Protein 4DWO (pdb70)

B-factor: mean 23.62, std 8.62, range [9.71, 58.96]

Organism: Bacteroides thetaiotaomicron (strain ATCC 29148 / DSM 2079 / JCM 5827 / CCUG 10774 / NCTC 10582 / VPI-5482 / E50) (NCBI:txid226186)

CATH classification: 3.40.50.1000 (+1 more: 3.30.1240.10)

Nearest PDB structures (foldseek):
  3niw-assembly1_A  TM=9.784E-01  e=1.174E-55  Bacteroides thetaiotaomicron
  3mpo-assembly2_B  TM=8.842E-01  e=1.705E-28  Levilactobacillus brevis ATCC 367
  1nf2-assembly1_A  TM=8.866E-01  e=3.198E-25  Thermotoga maritima
  3mpo-assembly3_C  TM=8.680E-01  e=1.294E-24  Levilactobacillus brevis ATCC 367
  3dao-assembly1_A  TM=8.289E-01  e=4.224E-20  unclassified

Radius of gyration: 18.13 Å; Cα contacts (8 Å, |Δi|>4): 607; chains: 1; bounding box: 42×34×53 Å

InterPro domains:
  IPR000150 Cof family [TIGR00099] (5-263)
  IPR006379 HAD-superfamily hydrolase, subfamily IIB [TIGR01484] (5-236)
  IPR023214 HAD superfamily [G3DSA:3.40.50.1000] (4-264)
  IPR036412 HAD-like superfamily [SSF56784] (1-267)

Structure (mmCIF, N/CA/C/O backbone):
data_4DWO
#
_entry.id   4DWO
#
_cell.length_a   35.696
_cell.length_b   68.178
_cell.length_c   96.645
_cell.angle_alpha   90.000
_cell.angle_beta   90.000
_cell.angle_gamma   90.000
#
_symmetry.space_group_name_H-M   'P 21 21 21'
#
loop_
_entity.id
_entity.type
_entity.pdbx_description
1 polymer 'Haloacid dehalogenase-like hydrolase'
2 non-polymer 'MAGNESIUM ION'
3 non-polymer GLYCEROL
4 water water
#
loop_
_atom_site.group_PDB
_atom_site.id
_atom_site.type_symbol
_atom_site.label_atom_id
_atom_site.label_alt_id
_atom_site.label_comp_id
_atom_site.label_asym_id
_atom_site.label_entity_id
_atom_site.label_seq_id
_atom_site.pdbx_PDB_ins_code
_atom_site.Cartn_x
_atom_site.Cartn_y
_atom_site.Cartn_z
_atom_site.occupancy
_atom_site.B_iso_or_equiv
_atom_site.auth_seq_id
_atom_site.auth_comp_id
_atom_site.auth_asym_id
_atom_site.auth_atom_id
_atom_site.pdbx_PDB_model_num
ATOM 1 N N . LYS A 1 4 ? 17.954 12.325 -5.548 1.00 36.07 2 LYS A N 1
ATOM 2 C CA . LYS A 1 4 ? 16.520 12.327 -5.288 1.00 35.22 2 LYS A CA 1
ATOM 3 C C . LYS A 1 4 ? 16.322 12.434 -3.774 1.00 29.29 2 LYS A C 1
ATOM 4 O O . LYS A 1 4 ? 16.248 13.541 -3.225 1.00 29.93 2 LYS A O 1
ATOM 10 N N . TYR A 1 5 ? 16.273 11.295 -3.088 1.00 24.14 3 TYR A N 1
ATOM 11 C CA . TYR A 1 5 ? 16.017 11.292 -1.656 1.00 19.47 3 TYR A CA 1
ATOM 12 C C . TYR A 1 5 ? 17.229 11.749 -0.881 1.00 21.84 3 TYR A C 1
ATOM 13 O O . TYR A 1 5 ? 18.361 11.331 -1.173 1.00 25.56 3 TYR A O 1
ATOM 22 N N . LYS A 1 6 ? 17.001 12.553 0.142 1.00 16.88 4 LYS A N 1
ATOM 23 C CA . LYS A 1 6 ? 18.080 13.119 0.934 1.00 19.42 4 LYS A CA 1
ATOM 24 C C . LYS A 1 6 ? 17.940 12.905 2.407 1.00 16.55 4 LYS A C 1
ATOM 25 O O . LYS A 1 6 ? 18.866 13.218 3.183 1.00 17.71 4 LYS A O 1
ATOM 31 N N . LEU A 1 7 ? 16.809 12.364 2.880 1.00 14.53 5 LEU A N 1
ATOM 32 C CA . LEU A 1 7 ? 16.589 12.276 4.313 1.00 14.12 5 LEU A CA 1
ATOM 33 C C . LEU A 1 7 ? 15.780 11.025 4.568 1.00 11.85 5 LEU A C 1
ATOM 34 O O . LEU A 1 7 ? 14.820 10.747 3.792 1.00 13.90 5 LEU A O 1
ATOM 39 N N . ILE A 1 8 ? 16.131 10.287 5.617 1.00 10.81 6 ILE A N 1
ATOM 40 C CA . ILE A 1 8 ? 15.360 9.130 6.055 1.00 10.10 6 ILE A CA 1
ATOM 41 C C . ILE A 1 8 ? 14.896 9.358 7.474 1.00 12.54 6 ILE A C 1
ATOM 42 O O . ILE A 1 8 ? 15.690 9.718 8.345 1.00 12.27 6 ILE A O 1
ATOM 47 N N . VAL A 1 9 ? 13.603 9.194 7.713 1.00 10.79 7 VAL A N 1
ATOM 48 C CA . VAL A 1 9 ? 13.005 9.343 9.053 1.00 9.71 7 VAL A CA 1
ATOM 49 C C . VAL A 1 9 ? 12.550 7.949 9.523 1.00 11.69 7 VAL A C 1
ATOM 50 O O . VAL A 1 9 ? 11.790 7.257 8.778 1.00 11.77 7 VAL A O 1
ATOM 54 N N . LEU A 1 10 ? 12.996 7.533 10.701 1.00 10.70 8 LEU A N 1
ATOM 55 C CA . LEU A 1 10 ? 12.641 6.244 11.243 1.00 10.91 8 LEU A CA 1
ATOM 56 C C . LEU A 1 10 ? 11.913 6.345 12.570 1.00 11.73 8 LEU A C 1
ATOM 57 O O . LEU A 1 10 ? 12.411 6.983 13.486 1.00 12.68 8 LEU A O 1
ATOM 62 N N . ASP A 1 11 ? 10.776 5.648 12.700 1.00 10.39 9 ASP A N 1
ATOM 63 C CA . ASP A 1 11 ? 10.202 5.317 14.013 1.00 12.03 9 ASP A CA 1
ATOM 64 C C . ASP A 1 11 ? 11.207 4.337 14.708 1.00 11.56 9 ASP A C 1
ATOM 65 O O . ASP A 1 11 ? 12.037 3.712 14.038 1.00 12.65 9 ASP A O 1
ATOM 70 N N . LEU A 1 12 ? 11.119 4.260 16.044 1.00 13.45 10 LEU A N 1
ATOM 71 C CA . LEU A 1 12 ? 11.936 3.342 16.839 1.00 13.94 10 LEU A CA 1
ATOM 72 C C . LEU A 1 12 ? 11.253 2.039 17.126 1.00 17.07 10 LEU A C 1
ATOM 73 O O . LEU A 1 12 ? 11.604 1.042 16.512 1.00 17.14 10 LEU A O 1
ATOM 78 N N . ASP A 1 13 ? 10.279 2.024 18.014 1.00 17.18 11 ASP A N 1
ATOM 79 C CA . ASP A 1 13 ? 9.691 0.776 18.500 1.00 17.01 11 ASP A CA 1
ATOM 80 C C . ASP A 1 13 ? 8.867 0.171 17.396 1.00 18.34 11 ASP A C 1
ATOM 81 O O . ASP A 1 13 ? 8.020 0.845 16.800 1.00 21.51 11 ASP A O 1
ATOM 86 N N . GLY A 1 14 ? 9.183 -1.081 17.062 1.00 17.62 12 GLY A N 1
ATOM 87 C CA . GLY A 1 14 ? 8.467 -1.776 16.013 1.00 17.13 12 GLY A CA 1
ATOM 88 C C . GLY A 1 14 ? 9.007 -1.493 14.615 1.00 16.20 12 GLY A C 1
ATOM 89 O O . GLY A 1 14 ? 8.444 -2.014 13.602 1.00 18.56 12 GLY A O 1
ATOM 90 N N . THR A 1 15 ? 9.998 -0.614 14.529 1.00 15.49 13 THR A N 1
ATOM 91 C CA . THR A 1 15 ? 10.534 -0.196 13.221 1.00 14.21 13 THR A CA 1
ATOM 92 C C . THR A 1 15 ? 12.041 -0.361 13.178 1.00 14.17 13 THR A C 1
ATOM 93 O O . THR A 1 15 ? 12.546 -1.387 12.699 1.00 15.03 13 THR A O 1
ATOM 97 N N . LEU A 1 16 ? 12.802 0.588 13.738 1.00 11.31 14 LEU A N 1
ATOM 98 C CA . LEU A 1 16 ? 14.265 0.442 13.764 1.00 14.24 14 LEU A CA 1
ATOM 99 C C . LEU A 1 16 ? 14.706 -0.673 14.728 1.00 16.63 14 LEU A C 1
ATOM 100 O O . LEU A 1 16 ? 15.588 -1.470 14.355 1.00 15.85 14 LEU A O 1
ATOM 105 N N . THR A 1 17 ? 14.107 -0.764 15.909 1.00 16.42 15 THR A N 1
ATOM 106 C CA . THR A 1 17 ? 14.557 -1.764 16.856 1.00 15.54 15 THR A CA 1
ATOM 107 C C . THR A 1 17 ? 13.792 -3.061 16.671 1.00 18.13 15 THR A C 1
ATOM 108 O O . THR A 1 17 ? 12.627 -3.078 16.208 1.00 20.75 15 THR A O 1
ATOM 112 N N . ASN A 1 18 ? 14.470 -4.150 16.991 1.00 17.68 16 ASN A N 1
ATOM 113 C CA . ASN A 1 18 ? 13.873 -5.478 16.939 1.00 18.80 16 ASN A CA 1
ATOM 114 C C . ASN A 1 18 ? 13.055 -5.777 18.214 1.00 22.60 16 ASN A C 1
ATOM 115 O O . ASN A 1 18 ? 12.842 -4.884 19.047 1.00 22.47 16 ASN A O 1
ATOM 120 N N . SER A 1 19 ? 12.612 -7.015 18.364 1.00 24.25 17 SER A N 1
ATOM 121 C CA . SER A 1 19 ? 11.797 -7.415 19.505 1.00 26.62 17 SER A CA 1
ATOM 122 C C . SER A 1 19 ? 12.562 -7.341 20.826 1.00 28.80 17 SER A C 1
ATOM 123 O O . SER A 1 19 ? 11.959 -7.318 21.907 1.00 34.87 17 SER A O 1
ATOM 126 N N . LYS A 1 20 ? 13.884 -7.367 20.745 1.00 24.36 18 LYS A N 1
ATOM 127 C CA . LYS A 1 20 ? 14.724 -7.170 21.924 1.00 29.06 18 LYS A CA 1
ATOM 128 C C . LYS A 1 20 ? 14.960 -5.687 22.223 1.00 27.87 18 LYS A C 1
ATOM 129 O O . LYS A 1 20 ? 15.724 -5.368 23.132 1.00 28.35 18 LYS A O 1
ATOM 135 N N . LYS A 1 21 ? 14.332 -4.794 21.440 1.00 24.43 19 LYS A N 1
ATOM 136 C CA . LYS A 1 21 ? 14.519 -3.332 21.509 1.00 23.56 19 LYS A CA 1
ATOM 137 C C . LYS A 1 21 ? 15.962 -2.910 21.247 1.00 24.79 19 LYS A C 1
ATOM 138 O O . LYS A 1 21 ? 16.405 -1.849 21.693 1.00 26.35 19 LYS A O 1
ATOM 144 N N . GLU A 1 22 ? 16.658 -3.705 20.445 1.00 22.60 20 GLU A N 1
ATOM 145 C CA . GLU A 1 22 ? 18.031 -3.377 20.014 1.00 23.00 20 GLU A CA 1
ATOM 146 C C . GLU A 1 22 ? 18.086 -3.104 18.536 1.00 18.96 20 GLU A C 1
ATOM 147 O O . GLU A 1 22 ? 17.143 -3.405 17.800 1.00 19.18 20 GLU A O 1
ATOM 153 N N . ILE A 1 23 ? 19.179 -2.479 18.103 1.00 18.83 21 ILE A N 1
ATOM 154 C CA . ILE A 1 23 ? 19.421 -2.284 16.681 1.00 15.45 21 ILE A CA 1
ATOM 155 C C . ILE A 1 23 ? 20.329 -3.376 16.181 1.00 16.51 21 ILE A C 1
ATOM 156 O O . ILE A 1 23 ? 21.419 -3.613 16.729 1.00 18.60 21 ILE A O 1
ATOM 161 N N . SER A 1 24 ? 19.893 -4.078 15.145 1.00 15.34 22 SER A N 1
ATOM 162 C CA . SER A 1 24 ? 20.670 -5.173 14.654 1.00 16.50 22 SER A CA 1
ATOM 163 C C . SER A 1 24 ? 21.952 -4.638 14.036 1.00 16.92 22 SER A C 1
ATOM 164 O O . SER A 1 24 ? 22.012 -3.466 13.626 1.00 17.50 22 SER A O 1
ATOM 167 N N A SER A 1 25 ? 22.961 -5.485 13.912 0.43 18.63 23 SER A N 1
ATOM 168 N N B SER A 1 25 ? 22.956 -5.498 13.921 0.57 18.61 23 SER A N 1
ATOM 169 C CA A SER A 1 25 ? 24.197 -5.050 13.272 0.43 19.29 23 SER A CA 1
ATOM 170 C CA B SER A 1 25 ? 24.195 -5.119 13.247 0.57 19.70 23 SER A CA 1
ATOM 171 C C A SER A 1 25 ? 23.962 -4.661 11.810 0.43 18.25 23 SER A C 1
ATOM 172 C C B SER A 1 25 ? 23.934 -4.653 11.832 0.57 18.23 23 SER A C 1
ATOM 173 O O A SER A 1 25 ? 24.566 -3.697 11.299 0.43 18.35 23 SER A O 1
ATOM 174 O O B SER A 1 25 ? 24.497 -3.637 11.374 0.57 18.39 23 SER A O 1
ATOM 179 N N . ARG A 1 26 ? 23.080 -5.376 11.110 1.00 15.06 24 ARG A N 1
ATOM 180 C CA . ARG A 1 26 ? 22.767 -4.996 9.732 1.00 15.79 24 ARG A CA 1
ATOM 181 C C . ARG A 1 26 ? 22.106 -3.632 9.629 1.00 14.70 24 ARG A C 1
ATOM 182 O O . ARG A 1 26 ? 22.519 -2.826 8.789 1.00 15.50 24 ARG A O 1
ATOM 190 N N . ASN A 1 27 ? 21.122 -3.361 10.487 1.00 14.71 25 ASN A N 1
ATOM 191 C CA . ASN A 1 27 ? 20.502 -2.037 10.435 1.00 12.63 25 ASN A CA 1
ATOM 192 C C . ASN A 1 27 ? 21.546 -0.980 10.817 1.00 11.66 25 ASN A C 1
ATOM 193 O O . ASN A 1 27 ? 21.602 0.075 10.142 1.00 13.57 25 ASN A O 1
ATOM 198 N N . ARG A 1 28 ? 22.365 -1.231 11.832 1.00 13.41 26 ARG A N 1
ATOM 199 C CA . ARG A 1 28 ? 23.342 -0.227 12.285 1.00 14.20 26 ARG A CA 1
ATOM 200 C C . ARG A 1 28 ? 24.308 0.086 11.180 1.00 14.98 26 ARG A C 1
ATOM 201 O O . ARG A 1 28 ? 24.577 1.272 10.897 1.00 17.24 26 ARG A O 1
ATOM 209 N N . GLU A 1 29 ? 24.827 -0.947 10.532 1.00 15.04 27 GLU A N 1
ATOM 210 C CA . GLU A 1 29 ? 25.904 -0.748 9.544 1.00 18.06 27 GLU A CA 1
ATOM 211 C C . GLU A 1 29 ? 25.357 -0.136 8.271 1.00 16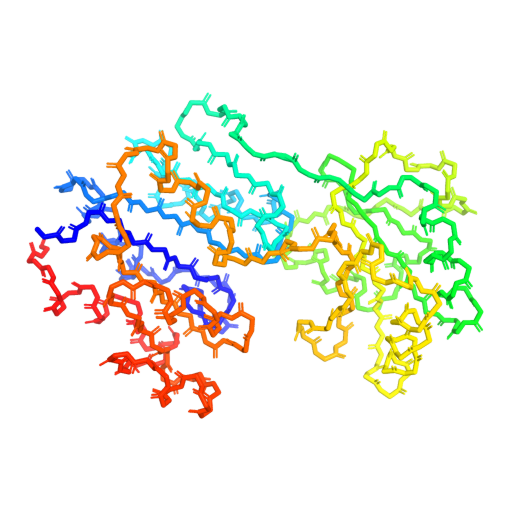.69 27 GLU A C 1
ATOM 212 O O . GLU A 1 29 ? 26.023 0.747 7.682 1.00 17.92 27 GLU A O 1
ATOM 218 N N . THR A 1 30 ? 24.130 -0.505 7.859 1.00 15.10 28 THR A N 1
ATOM 219 C CA . THR A 1 30 ? 23.538 0.102 6.668 1.00 14.27 28 THR A CA 1
ATOM 220 C C . THR A 1 30 ? 23.213 1.581 6.952 1.00 14.97 28 THR A C 1
ATOM 221 O O . THR A 1 30 ? 23.396 2.425 6.064 1.00 15.89 28 THR A O 1
ATOM 225 N N . LEU A 1 31 ? 22.740 1.894 8.146 1.00 15.54 29 LEU A N 1
ATOM 226 C CA . LEU A 1 31 ? 22.445 3.301 8.469 1.00 13.61 29 LEU A CA 1
ATOM 227 C C . LEU A 1 31 ? 23.705 4.150 8.643 1.00 15.09 29 LEU A C 1
ATOM 228 O O . LEU A 1 31 ? 23.673 5.312 8.225 1.00 15.79 29 LEU A O 1
ATOM 233 N N . ILE A 1 32 ? 24.814 3.628 9.170 1.00 14.99 30 ILE A N 1
ATOM 234 C CA . ILE A 1 32 ? 26.038 4.428 9.222 1.00 15.90 30 ILE A CA 1
ATOM 235 C C . ILE A 1 32 ? 26.498 4.657 7.798 1.00 16.47 30 ILE A C 1
ATOM 236 O O . ILE A 1 32 ? 26.909 5.783 7.403 1.00 20.20 30 ILE A O 1
ATOM 241 N N . ARG A 1 33 ? 26.491 3.611 6.981 1.00 16.31 31 ARG A N 1
ATOM 242 C CA . ARG A 1 33 ? 26.885 3.756 5.589 1.00 19.54 31 ARG A CA 1
ATOM 243 C C . ARG A 1 33 ? 26.099 4.794 4.805 1.00 16.74 31 ARG A C 1
ATOM 244 O O . ARG A 1 33 ? 26.738 5.607 4.075 1.00 19.54 31 ARG A O 1
ATOM 252 N N . ILE A 1 34 ? 24.780 4.780 4.934 1.00 16.80 32 ILE A N 1
ATOM 253 C CA . ILE A 1 34 ? 24.013 5.682 4.104 1.00 16.32 32 ILE A CA 1
ATOM 254 C C . ILE A 1 34 ? 24.231 7.127 4.581 1.00 16.16 32 ILE A C 1
ATOM 255 O O . ILE A 1 34 ? 24.220 8.057 3.754 1.00 16.87 32 ILE A O 1
ATOM 260 N N . GLN A 1 35 ? 24.484 7.314 5.8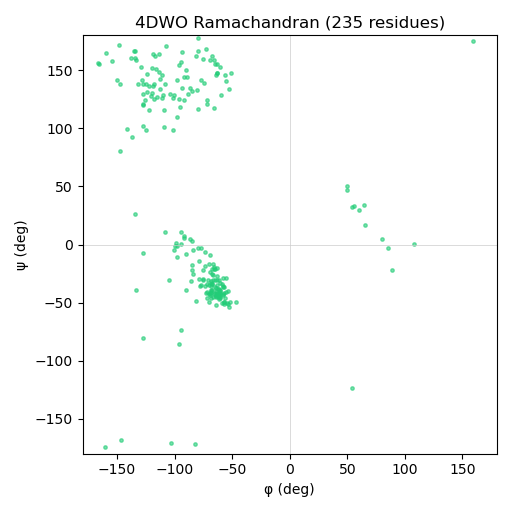83 1.00 15.38 33 GLN A N 1
ATOM 261 C CA . GLN A 1 35 ? 24.855 8.644 6.402 1.00 16.00 33 GLN A CA 1
ATOM 262 C C . GLN A 1 35 ? 26.223 9.071 5.908 1.00 16.80 33 GLN A C 1
ATOM 263 O O . GLN A 1 35 ? 26.450 10.244 5.479 1.00 20.40 33 GLN A O 1
ATOM 269 N N . GLU A 1 36 ? 27.213 8.154 5.878 1.00 16.90 34 GLU A N 1
ATOM 270 C CA . GLU A 1 36 ? 28.549 8.490 5.395 1.00 20.31 34 GLU A CA 1
ATOM 271 C C . GLU A 1 36 ? 28.481 8.890 3.913 1.00 18.91 34 GLU A C 1
ATOM 272 O O . GLU A 1 36 ? 29.205 9.763 3.459 1.00 23.89 34 GLU A O 1
ATOM 278 N N . GLN A 1 37 ? 27.508 8.287 3.217 1.00 19.13 35 GLN A N 1
ATOM 279 C CA . GLN A 1 37 ? 27.230 8.647 1.826 1.00 20.12 35 GLN A CA 1
ATOM 280 C C . GLN A 1 37 ? 26.456 9.945 1.618 1.00 21.40 35 GLN A C 1
ATOM 281 O O . GLN A 1 37 ? 26.249 10.347 0.461 1.00 26.23 35 GLN A O 1
ATOM 287 N N . GLY A 1 38 ? 26.047 10.600 2.685 1.00 19.57 36 GLY A N 1
ATOM 288 C CA . GLY A 1 38 ? 25.413 11.908 2.609 1.00 19.53 36 GLY A CA 1
ATOM 289 C C . GLY A 1 38 ? 23.924 11.999 2.878 1.00 18.94 36 GLY A C 1
ATOM 290 O O . GLY A 1 38 ? 23.353 13.054 2.697 1.00 20.52 36 GLY A O 1
ATOM 291 N N . ILE A 1 39 ? 23.290 10.887 3.178 1.00 16.17 37 ILE A N 1
ATOM 292 C CA . ILE A 1 39 ? 21.862 10.926 3.502 1.00 17.81 37 ILE A CA 1
ATOM 293 C C . ILE A 1 39 ? 21.691 11.250 4.969 1.00 18.83 37 ILE A C 1
ATOM 294 O O . ILE A 1 39 ? 22.384 10.683 5.814 1.00 20.09 37 ILE A O 1
ATOM 299 N N . ARG A 1 40 ? 20.822 12.193 5.324 1.00 14.96 38 ARG A N 1
ATOM 300 C CA . ARG A 1 40 ? 20.650 12.583 6.731 1.00 15.45 38 ARG A CA 1
ATOM 301 C C . ARG A 1 40 ? 19.573 11.718 7.385 1.00 13.95 38 ARG A C 1
ATOM 302 O O . ARG A 1 40 ? 18.574 11.373 6.727 1.00 14.94 38 ARG A O 1
ATOM 310 N N . LEU A 1 41 ? 19.732 11.363 8.657 1.00 14.00 39 LEU A N 1
ATOM 311 C CA . LEU A 1 41 ? 18.839 10.482 9.341 1.00 11.44 39 LEU A CA 1
ATOM 312 C C . LEU A 1 41 ? 18.092 11.248 10.424 1.00 14.53 39 LEU A C 1
ATOM 313 O O . LEU A 1 41 ? 18.673 12.113 11.087 1.00 15.46 39 LEU A O 1
ATOM 318 N N . VAL A 1 42 ? 16.811 10.926 10.610 1.00 11.06 40 VAL A N 1
ATOM 319 C CA . VAL A 1 42 ? 15.986 11.461 11.671 1.00 11.34 40 VAL A CA 1
ATOM 320 C C . VAL A 1 42 ? 15.442 10.300 12.446 1.00 12.97 40 VAL A C 1
ATOM 321 O O . VAL A 1 42 ? 14.856 9.384 11.821 1.00 13.81 40 VAL A O 1
ATOM 325 N N . LEU A 1 43 ? 15.536 10.327 13.772 1.00 12.56 41 LEU A N 1
ATOM 326 C CA . LEU A 1 43 ? 14.804 9.360 14.599 1.00 12.04 41 LEU A CA 1
ATOM 327 C C . LEU A 1 43 ? 13.580 10.050 15.159 1.00 14.23 41 LEU A C 1
ATOM 328 O O . LEU A 1 43 ? 13.718 11.144 15.727 1.00 15.80 41 LEU A O 1
ATOM 333 N N . ALA A 1 44 ? 12.383 9.473 14.954 1.00 13.14 42 ALA A N 1
ATOM 334 C CA . ALA A 1 44 ? 11.135 10.159 15.338 1.00 14.84 42 ALA A CA 1
ATOM 335 C C . ALA A 1 44 ? 10.352 9.236 16.192 1.00 16.14 42 ALA A C 1
ATOM 336 O O . ALA A 1 44 ? 9.882 8.211 15.702 1.00 18.91 42 ALA A O 1
ATOM 338 N N . SER A 1 45 ? 10.056 9.647 17.438 1.00 13.91 43 SER A N 1
ATOM 339 C CA . SER A 1 45 ? 9.464 8.749 18.403 1.00 15.15 43 SER A CA 1
ATOM 340 C C . SER A 1 45 ? 8.655 9.506 19.459 1.00 14.64 43 SER A C 1
ATOM 341 O O . SER A 1 45 ? 8.995 10.678 19.721 1.00 14.99 43 SER A O 1
ATOM 344 N N . GLY A 1 46 ? 7.720 8.825 20.112 1.00 16.34 44 GLY A N 1
ATOM 345 C CA . GLY A 1 46 ? 7.053 9.347 21.300 1.00 17.16 44 GLY A CA 1
ATOM 346 C C . GLY A 1 46 ? 7.980 9.436 22.512 1.00 19.02 44 GLY A C 1
ATOM 347 O O . GLY A 1 46 ? 7.750 10.181 23.463 1.00 20.28 44 GLY A O 1
ATOM 348 N N . ARG A 1 47 ? 9.023 8.631 22.503 1.00 18.39 45 ARG A N 1
ATOM 349 C CA . ARG A 1 47 ? 9.986 8.600 23.616 1.00 18.61 45 ARG A CA 1
ATOM 350 C C . ARG A 1 47 ? 10.519 9.971 24.025 1.00 17.58 45 ARG A C 1
ATOM 351 O O . ARG A 1 47 ? 10.685 10.857 23.159 1.00 16.46 45 ARG A O 1
ATOM 359 N N . PRO A 1 48 ? 10.821 10.150 25.312 1.00 18.97 46 PRO A N 1
ATOM 360 C CA . PRO A 1 48 ? 11.570 11.354 25.742 1.00 18.57 46 PRO A CA 1
ATOM 361 C C . PRO A 1 48 ? 12.940 11.327 25.095 1.00 19.79 46 PRO A C 1
ATOM 362 O O . PRO A 1 48 ? 13.427 10.258 24.721 1.00 19.34 46 PRO A O 1
ATOM 366 N N . THR A 1 49 ? 13.574 12.485 24.918 1.00 20.72 47 THR A N 1
ATOM 367 C CA . THR A 1 49 ? 14.867 12.562 24.255 1.00 19.59 47 THR A CA 1
ATOM 368 C C . THR A 1 49 ? 15.887 11.598 24.853 1.00 18.50 47 THR A C 1
ATOM 369 O O . THR A 1 49 ? 16.646 10.945 24.121 1.00 18.87 47 THR A O 1
ATOM 373 N N A TYR A 1 50 ? 15.896 11.497 26.182 0.55 19.33 48 TYR A N 1
ATOM 374 N N B TYR A 1 50 ? 15.895 11.508 26.177 0.45 19.42 48 TYR A N 1
ATOM 375 C CA A TYR A 1 50 ? 16.850 10.651 26.887 0.55 20.66 48 TYR A CA 1
ATOM 376 C CA B TYR A 1 50 ? 16.816 10.634 26.877 0.45 20.64 48 TYR A CA 1
ATOM 377 C C A TYR A 1 50 ? 16.718 9.199 26.458 0.55 21.58 48 TYR A C 1
ATOM 378 C C B TYR A 1 50 ? 16.728 9.216 26.372 0.45 21.43 48 TYR A C 1
ATOM 379 O O A TYR A 1 50 ? 17.698 8.458 26.502 0.55 22.71 48 TYR A O 1
ATOM 380 O O B TYR A 1 50 ? 17.731 8.524 26.268 0.45 21.94 48 TYR A O 1
ATOM 397 N N . GLY A 1 51 ? 15.517 8.798 26.031 1.00 21.46 49 GLY A N 1
ATOM 398 C CA . GLY A 1 51 ? 15.279 7.413 25.618 1.00 20.98 49 GLY A CA 1
ATOM 399 C C . GLY A 1 51 ? 15.716 7.122 24.189 1.00 19.87 49 GLY A C 1
ATOM 400 O O . GLY A 1 51 ? 15.765 5.948 23.750 1.00 23.25 49 GLY A O 1
ATOM 401 N N . ILE A 1 52 ? 16.031 8.182 23.440 1.00 19.02 50 ILE A N 1
ATOM 402 C CA . ILE A 1 52 ? 16.375 8.060 22.027 1.00 18.87 50 ILE A CA 1
ATOM 403 C C . ILE A 1 52 ? 17.873 8.226 21.869 1.00 20.07 50 ILE A C 1
ATOM 404 O O . ILE A 1 52 ? 18.483 7.639 20.981 1.00 18.73 50 ILE A O 1
ATOM 409 N N . VAL 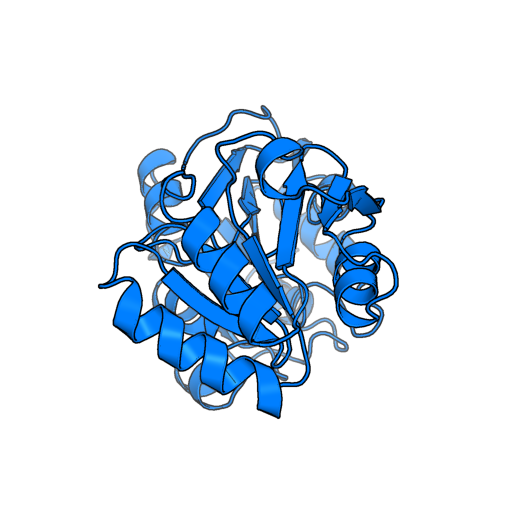A 1 53 ? 18.467 9.016 22.754 1.00 23.71 51 VAL A N 1
ATOM 410 C CA . VAL A 1 53 ? 19.907 9.317 22.703 1.00 22.83 51 VAL A CA 1
ATOM 411 C C . VAL A 1 53 ? 20.877 8.117 22.503 1.00 19.40 51 VAL A C 1
ATOM 412 O O . VAL A 1 53 ? 21.721 8.174 21.603 1.00 20.67 51 VAL A O 1
ATOM 416 N N . PRO A 1 54 ? 20.741 7.034 23.282 1.00 19.48 52 PRO A N 1
ATOM 417 C CA . PRO A 1 54 ? 21.653 5.927 23.068 1.00 19.69 52 PRO A CA 1
ATOM 418 C C . PRO A 1 54 ? 21.611 5.392 21.655 1.00 18.04 52 PRO A C 1
ATOM 419 O O . PRO A 1 54 ? 22.640 4.989 21.112 1.00 20.45 52 PRO A O 1
ATOM 423 N N A LEU A 1 55 ? 20.425 5.363 21.059 0.47 16.88 53 LEU A N 1
ATOM 424 N N B LEU A 1 55 ? 20.433 5.396 21.052 0.53 16.90 53 LEU A N 1
ATOM 425 C CA A LEU A 1 55 ? 20.283 4.867 19.693 0.47 15.52 53 LEU A CA 1
ATOM 426 C CA B LEU A 1 55 ? 20.294 4.889 19.697 0.53 15.16 53 LEU A CA 1
ATOM 427 C C A LEU A 1 55 ? 20.884 5.848 18.683 0.47 15.66 53 LEU A C 1
ATOM 428 C C B LEU A 1 55 ? 20.898 5.852 18.689 0.53 15.69 53 LEU A C 1
ATOM 429 O O A LEU A 1 55 ? 21.535 5.429 17.727 0.47 16.15 53 LEU A O 1
ATOM 430 O O B LEU A 1 55 ? 21.546 5.430 17.733 0.53 16.18 53 LEU A O 1
ATOM 439 N N . ALA A 1 56 ? 20.668 7.154 18.888 1.00 14.89 54 ALA A N 1
ATOM 440 C CA . ALA A 1 56 ? 21.259 8.173 18.020 1.00 13.71 54 ALA A CA 1
ATOM 441 C C . ALA A 1 56 ? 22.773 8.121 18.055 1.00 15.42 54 ALA A C 1
ATOM 442 O O . ALA A 1 56 ? 23.431 8.246 17.005 1.00 15.15 54 ALA A O 1
ATOM 444 N N . ASN A 1 57 ? 23.336 7.915 19.252 1.00 16.24 55 ASN A N 1
ATOM 445 C CA . ASN A 1 57 ? 24.769 7.799 19.364 1.00 16.70 55 ASN A CA 1
ATOM 446 C C . ASN A 1 57 ? 25.293 6.513 18.720 1.00 19.13 55 ASN A C 1
ATOM 447 O O . ASN A 1 57 ? 26.360 6.518 18.117 1.00 19.31 55 ASN A O 1
ATOM 452 N N . GLU A 1 58 ? 24.572 5.402 18.899 1.00 16.20 56 GLU A N 1
ATOM 453 C CA . GLU A 1 58 ? 24.961 4.138 18.249 1.00 18.59 56 GLU A CA 1
ATOM 454 C C . GLU A 1 58 ? 25.035 4.286 16.724 1.00 16.99 56 GLU A C 1
ATOM 455 O O . GLU A 1 58 ? 25.941 3.716 16.069 1.00 19.23 56 GLU A O 1
ATOM 461 N N . LEU A 1 59 ? 24.129 5.086 16.172 1.00 14.90 57 LEU A N 1
ATOM 462 C CA . LEU A 1 59 ? 24.072 5.338 14.723 1.00 12.50 57 LEU A CA 1
ATOM 463 C C . LEU A 1 59 ? 24.976 6.479 14.293 1.00 15.15 57 LEU A C 1
ATOM 464 O O . LEU A 1 59 ? 24.990 6.810 13.101 1.00 15.41 57 LEU A O 1
ATOM 469 N N . ARG A 1 60 ? 25.754 7.022 15.239 1.00 16.55 58 ARG A N 1
ATOM 470 C CA . ARG A 1 60 ? 26.715 8.090 14.987 1.00 19.79 58 ARG A CA 1
ATOM 471 C C . ARG A 1 60 ? 26.061 9.301 14.343 1.00 17.94 58 ARG A C 1
ATOM 472 O O . ARG A 1 60 ? 26.714 10.011 13.578 1.00 18.57 58 ARG A O 1
ATOM 480 N N . MET A 1 61 ? 24.809 9.577 14.682 1.00 16.33 59 MET A N 1
ATOM 481 C CA . MET A 1 61 ? 24.105 10.694 14.061 1.00 15.70 59 MET A CA 1
ATOM 482 C C . MET A 1 61 ? 24.705 12.036 14.400 1.00 17.59 59 MET A C 1
ATOM 483 O O . MET A 1 61 ? 24.504 13.004 13.657 1.00 18.27 59 MET A O 1
ATOM 488 N N . ASN A 1 62 ? 25.451 12.079 15.492 1.00 17.80 60 ASN A N 1
ATOM 489 C CA . ASN A 1 62 ? 26.134 13.280 15.956 1.00 21.66 60 ASN A CA 1
ATOM 490 C C . ASN A 1 62 ? 27.289 13.626 15.001 1.00 23.36 60 ASN A C 1
ATOM 491 O O . ASN A 1 62 ? 27.793 14.765 15.003 1.00 29.30 60 ASN A O 1
ATOM 496 N N . GLU A 1 63 ? 27.692 12.654 14.176 1.00 21.92 61 GLU A N 1
ATOM 497 C CA . GLU A 1 63 ? 28.773 12.838 13.209 1.00 24.00 61 GLU A CA 1
ATOM 498 C C . GLU A 1 63 ? 28.300 13.162 11.792 1.00 24.23 61 GLU A C 1
ATOM 499 O O . GLU A 1 63 ? 29.118 13.545 10.922 1.00 25.10 61 GLU A O 1
ATOM 505 N N . PHE A 1 64 ? 27.012 13.027 11.539 1.00 22.16 62 PHE A N 1
ATOM 506 C CA . PHE A 1 64 ? 26.463 13.054 10.181 1.00 21.13 62 PHE A CA 1
ATOM 507 C C . PHE A 1 6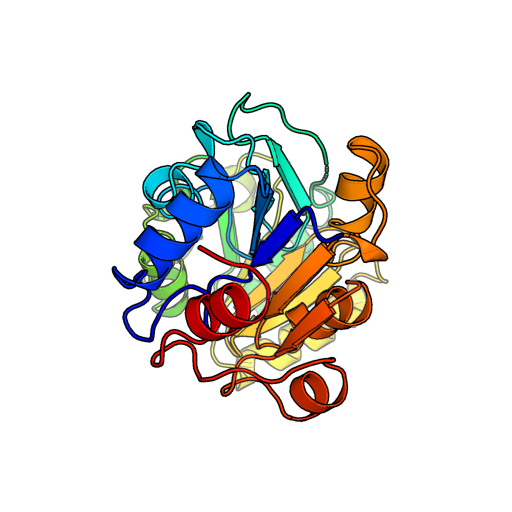4 ? 25.221 13.942 10.093 1.00 20.22 62 PHE A C 1
ATOM 508 O O . PHE A 1 64 ? 24.323 13.727 9.244 1.00 21.67 62 PHE A O 1
ATOM 516 N N . GLY A 1 65 ? 25.134 14.920 10.986 1.00 21.92 63 GLY A N 1
ATOM 517 C CA . GLY A 1 65 ? 24.071 15.905 10.920 1.00 18.47 63 GLY A CA 1
ATOM 518 C C . GLY A 1 65 ? 22.677 15.350 11.130 1.00 18.32 63 GLY A C 1
ATOM 519 O O . GLY A 1 65 ? 21.732 15.833 10.513 1.00 21.47 63 GLY A O 1
ATOM 520 N N . GLY A 1 66 ? 22.531 14.340 11.971 1.00 15.58 64 GLY A N 1
ATOM 521 C CA . GLY A 1 66 ? 21.213 13.773 12.168 1.00 15.47 64 GLY A CA 1
ATOM 522 C C . GLY A 1 66 ? 20.326 14.574 13.108 1.00 15.70 64 GLY A C 1
ATOM 523 O O . GLY A 1 66 ? 20.804 15.460 13.814 1.00 17.38 64 GLY A O 1
ATOM 524 N N . PHE A 1 67 ? 19.034 14.272 13.110 1.00 13.61 65 PHE A N 1
ATOM 525 C CA . PHE A 1 67 ? 18.084 14.957 13.979 1.00 12.66 65 PHE A CA 1
ATOM 526 C C . PHE A 1 67 ? 17.323 13.984 14.841 1.00 14.06 65 PHE A C 1
ATOM 527 O O . PHE A 1 67 ? 17.002 12.882 14.400 1.00 12.91 65 PHE A O 1
ATOM 535 N N . ILE A 1 68 ? 16.976 14.401 16.057 1.00 13.47 66 ILE A N 1
ATOM 536 C CA . ILE A 1 68 ? 16.031 13.633 16.897 1.00 13.80 66 ILE A CA 1
ATOM 537 C C . ILE A 1 68 ? 14.724 14.411 16.988 1.00 14.07 66 ILE A C 1
ATOM 538 O O . ILE A 1 68 ? 14.693 15.617 17.295 1.00 14.69 66 ILE A O 1
ATOM 543 N N . LEU A 1 69 ? 13.618 13.725 16.701 1.00 12.67 67 LEU A N 1
ATOM 544 C CA . LEU A 1 69 ? 12.263 14.235 16.917 1.00 12.61 67 LEU A CA 1
ATOM 545 C C . LEU A 1 69 ? 11.716 13.415 18.084 1.00 14.62 67 LEU A C 1
ATOM 546 O O . LEU A 1 69 ? 11.380 12.232 17.940 1.00 16.65 67 LEU A O 1
ATOM 551 N N . SER A 1 70 ? 11.727 14.008 19.268 1.00 11.92 68 SER A N 1
ATOM 552 C CA . SER A 1 70 ? 11.329 13.275 20.479 1.00 12.82 68 SER A CA 1
ATOM 553 C C . SER A 1 70 ? 9.969 13.781 20.950 1.00 13.91 68 SER A C 1
ATOM 554 O O . SER A 1 70 ? 9.433 14.768 20.412 1.00 14.67 68 SER A O 1
ATOM 557 N N . TYR A 1 71 ? 9.377 13.092 21.923 1.00 14.38 69 TYR A N 1
ATOM 558 C CA . TYR A 1 71 ? 8.086 13.478 22.465 1.00 15.87 69 TYR A CA 1
ATOM 559 C C . TYR A 1 71 ? 7.034 13.623 21.366 1.00 18.90 69 TYR A C 1
ATOM 560 O O . TYR A 1 71 ? 6.239 14.595 21.384 1.00 19.96 69 TYR A O 1
ATOM 569 N N A ASN A 1 72 ? 7.035 12.704 20.407 0.54 18.98 70 ASN A N 1
ATOM 570 N N B ASN A 1 72 ? 7.001 12.656 20.435 0.46 19.08 70 ASN A N 1
ATOM 571 C CA A ASN A 1 72 ? 5.997 12.666 19.389 0.54 19.03 70 ASN A CA 1
ATOM 572 C CA B ASN A 1 72 ? 6.067 12.589 19.281 0.46 19.17 70 ASN A CA 1
ATOM 573 C C A ASN A 1 72 ? 6.172 13.801 18.382 0.54 18.37 70 ASN A C 1
ATOM 574 C C B ASN A 1 72 ? 6.204 13.770 18.334 0.46 18.38 70 ASN A C 1
ATOM 575 O O A ASN A 1 72 ? 5.284 14.053 17.575 0.54 20.81 70 ASN A O 1
ATOM 576 O O B ASN A 1 72 ? 5.314 14.044 17.541 0.46 20.55 70 ASN A O 1
ATOM 585 N N . GLY A 1 73 ? 7.327 14.464 18.412 1.00 18.13 71 GLY A N 1
ATOM 586 C CA . GLY A 1 73 ? 7.546 15.652 17.578 1.00 18.07 71 GLY A CA 1
ATOM 587 C C . GLY A 1 73 ? 7.605 16.955 18.348 1.00 18.33 71 GLY A C 1
ATOM 588 O O . GLY A 1 73 ? 7.856 18.029 17.775 1.00 17.75 71 GLY A O 1
ATOM 589 N N . GLY A 1 74 ? 7.387 16.898 19.645 1.00 17.14 72 GLY A N 1
ATOM 590 C CA . GLY A 1 74 ? 7.368 18.101 20.473 1.00 16.64 72 GLY A CA 1
ATOM 591 C C . GLY A 1 74 ? 8.745 18.759 20.552 1.00 17.08 72 GLY A C 1
ATOM 592 O O . GLY A 1 74 ? 8.830 19.955 20.803 1.00 19.11 72 GLY A O 1
ATOM 593 N N . GLU A 1 75 ? 9.816 18.010 20.378 1.00 15.94 73 GLU A N 1
ATOM 594 C CA . GLU A 1 75 ? 11.126 18.616 20.329 1.00 15.87 73 GLU A CA 1
ATOM 595 C C . GLU A 1 75 ? 11.819 18.126 19.080 1.00 15.41 73 GLU A C 1
ATOM 596 O O . GLU A 1 75 ? 11.754 16.940 18.733 1.00 15.19 73 GLU A O 1
ATOM 602 N N . ILE A 1 76 ? 12.559 19.031 18.456 1.00 14.51 74 ILE A N 1
ATOM 603 C CA . ILE A 1 76 ? 13.463 18.649 17.358 1.00 14.46 74 ILE A CA 1
ATOM 604 C C . ILE A 1 76 ? 14.841 19.160 17.714 1.00 17.94 74 ILE A C 1
ATOM 605 O O . ILE A 1 76 ? 14.994 20.345 17.999 1.00 16.80 74 ILE A O 1
ATOM 610 N N . ILE A 1 77 ? 15.828 18.283 17.738 1.00 14.91 75 ILE A N 1
ATOM 611 C CA . ILE A 1 77 ? 17.208 18.672 18.050 1.00 15.94 75 ILE A CA 1
ATOM 612 C C . ILE A 1 77 ? 18.131 18.235 16.931 1.00 16.33 75 ILE A C 1
ATOM 613 O O . ILE A 1 77 ? 18.014 17.122 16.390 1.00 15.61 75 ILE A O 1
ATOM 618 N N . ASN A 1 78 ? 19.061 19.103 16.562 1.00 16.28 76 ASN A N 1
ATOM 619 C CA . ASN A 1 78 ? 20.136 18.708 15.657 1.00 16.13 76 ASN A CA 1
ATOM 620 C C . ASN A 1 78 ? 21.148 17.961 16.495 1.00 15.97 76 ASN A C 1
ATOM 621 O O . ASN A 1 78 ? 21.727 18.518 17.449 1.00 16.41 76 ASN A O 1
ATOM 626 N N . TRP A 1 79 ? 21.355 16.665 16.207 1.00 14.36 77 TRP A N 1
ATOM 627 C CA . TRP A 1 79 ? 22.146 15.860 17.112 1.00 16.09 77 TRP A CA 1
ATOM 628 C C . TRP A 1 79 ? 23.640 16.103 16.915 1.00 19.37 77 TRP A C 1
ATOM 629 O O . TRP A 1 79 ? 24.439 15.725 17.752 1.00 18.06 77 TRP A O 1
ATOM 640 N N . GLU A 1 80 ? 24.041 16.741 15.813 1.00 20.31 78 GLU A N 1
ATOM 641 C CA . GLU A 1 80 ? 25.452 17.096 15.693 1.00 22.44 78 GLU A CA 1
ATOM 642 C C . GLU A 1 80 ? 25.801 18.380 16.463 1.00 23.21 78 GLU A C 1
ATOM 643 O O . GLU A 1 80 ? 26.730 18.411 17.247 1.00 23.38 78 GLU A O 1
ATOM 649 N N . SER A 1 81 ? 25.023 19.428 16.275 1.00 21.65 79 SER A N 1
ATOM 650 C CA . SER A 1 81 ? 25.297 20.676 16.988 1.00 26.21 79 SER A CA 1
ATOM 651 C C . SER A 1 81 ? 24.699 20.776 18.413 1.00 27.13 79 SER A C 1
ATOM 652 O O . SER A 1 81 ? 25.122 21.631 19.221 1.00 28.76 79 SER A O 1
ATOM 655 N N . LYS A 1 82 ? 23.724 19.908 18.696 1.00 22.52 80 LYS A N 1
ATOM 656 C CA . LYS A 1 82 ? 22.879 19.938 19.920 1.00 23.18 80 LYS A CA 1
ATOM 657 C C . LYS A 1 82 ? 21.988 21.162 20.015 1.00 26.22 80 LYS A C 1
ATOM 658 O O . LYS A 1 82 ? 21.414 21.443 21.079 1.00 30.35 80 LYS A O 1
ATOM 664 N N . GLU A 1 83 ? 21.811 21.854 18.893 1.00 23.48 81 GLU A N 1
ATOM 665 C CA . GLU A 1 83 ? 20.892 22.992 18.858 1.00 26.93 81 GLU A CA 1
ATOM 666 C C . GLU A 1 83 ? 19.432 22.549 18.805 1.00 26.35 81 GLU A C 1
ATOM 667 O O . GLU A 1 83 ? 19.026 21.721 17.952 1.00 25.82 81 GLU A O 1
ATOM 673 N N A MET A 1 84 ? 18.638 23.096 19.722 0.56 28.50 82 MET A N 1
ATOM 674 N N B MET A 1 84 ? 18.649 23.136 19.701 0.44 28.48 82 MET A N 1
ATOM 675 C CA A MET A 1 84 ? 17.198 22.857 19.753 0.56 27.56 82 MET A CA 1
ATOM 676 C CA B MET A 1 84 ? 17.210 22.953 19.747 0.44 27.86 82 MET A CA 1
ATOM 677 C C A MET A 1 84 ? 16.498 23.691 18.690 0.56 28.58 82 MET A C 1
ATOM 678 C C B MET A 1 84 ? 16.527 23.730 18.641 0.44 28.86 82 MET A C 1
ATOM 679 O O A MET A 1 84 ? 16.497 24.930 18.768 0.56 32.18 82 MET A O 1
ATOM 680 O O B MET A 1 84 ? 16.560 24.968 18.638 0.44 32.00 82 MET A O 1
ATOM 689 N N . MET A 1 85 ? 15.892 23.026 17.713 1.00 24.94 83 MET A N 1
ATOM 690 C CA . MET A 1 85 ? 15.228 23.682 16.590 1.00 23.29 83 MET A CA 1
ATOM 691 C C . MET A 1 85 ? 13.756 23.997 16.873 1.00 24.05 83 MET A C 1
ATOM 692 O O . MET A 1 85 ? 13.213 25.005 16.401 1.00 26.27 83 MET A O 1
ATOM 697 N N . TYR A 1 86 ? 13.087 23.143 17.632 1.00 22.62 84 TYR A N 1
ATOM 698 C CA . TYR A 1 86 ? 11.633 23.293 17.791 1.00 22.41 84 TYR A CA 1
ATOM 699 C C . TYR A 1 86 ? 11.451 22.743 19.152 1.00 19.91 84 TYR A C 1
ATOM 700 O O . TYR A 1 86 ? 11.982 21.667 19.470 1.00 20.34 84 TYR A O 1
ATOM 709 N N B GLU A 1 87 ? 10.761 23.474 20.006 0.44 21.83 85 GLU A N 1
ATOM 710 N N C GLU A 1 87 ? 10.683 23.467 19.962 0.56 21.59 85 GLU A N 1
ATOM 711 C CA B GLU A 1 87 ? 10.431 22.878 21.276 0.44 23.18 85 GLU A CA 1
ATOM 712 C CA C GLU A 1 87 ? 10.490 23.107 21.355 0.56 23.57 85 GLU A CA 1
ATOM 713 C C B GLU A 1 87 ? 9.124 23.410 21.774 0.44 23.76 85 GLU A C 1
ATOM 714 C C C GLU A 1 87 ? 9.068 23.437 21.722 0.56 23.84 85 GLU A C 1
ATOM 715 O O B GLU A 1 87 ? 8.796 24.593 21.632 0.44 25.43 85 GLU A O 1
ATOM 716 O O C GLU A 1 87 ? 8.593 24.535 21.425 0.56 25.67 85 GLU A O 1
ATOM 727 N N . ASN A 1 88 ? 8.377 22.490 22.346 1.00 19.90 86 ASN A N 1
ATOM 728 C CA . ASN A 1 88 ? 7.013 22.714 22.763 1.00 22.61 86 ASN A CA 1
ATOM 729 C C . ASN A 1 88 ? 6.810 22.039 24.117 1.00 23.37 86 ASN A C 1
ATOM 730 O O . ASN A 1 88 ? 7.344 20.944 24.382 1.00 22.68 86 ASN A O 1
ATOM 735 N N . VAL A 1 89 ? 6.002 22.645 24.961 1.00 19.93 87 VAL A N 1
ATOM 736 C CA . VAL A 1 89 ? 5.704 22.117 26.275 1.00 18.65 87 VAL A CA 1
ATOM 737 C C . VAL A 1 89 ? 4.187 22.183 26.510 1.00 15.98 87 VAL A C 1
ATOM 738 O O . VAL A 1 89 ? 3.449 22.895 25.816 1.00 17.69 87 VAL A O 1
ATOM 742 N N . LEU A 1 90 ? 3.726 21.355 27.441 1.00 17.57 88 LEU A N 1
ATOM 743 C CA . LEU A 1 90 ? 2.364 21.447 27.932 1.00 15.58 88 LEU A CA 1
ATOM 744 C C . LEU A 1 90 ? 2.152 22.774 28.651 1.00 16.31 88 LEU A C 1
ATOM 745 O O . LEU A 1 90 ? 3.064 23.302 29.320 1.00 17.82 88 LEU A O 1
ATOM 750 N N . PRO A 1 91 ? 0.931 23.326 28.535 1.00 16.71 89 PRO A N 1
ATOM 751 C CA . PRO A 1 91 ? 0.546 24.479 29.378 1.00 15.75 89 PRO A CA 1
ATOM 752 C C . PRO A 1 91 ? 0.635 24.051 30.833 1.00 17.06 89 PRO A C 1
ATOM 753 O O . PRO A 1 91 ? 0.090 23.010 31.211 1.00 17.40 89 PRO A O 1
ATOM 757 N N . ASN A 1 92 ? 1.319 24.801 31.674 1.00 17.54 90 ASN A N 1
ATOM 758 C CA . ASN A 1 92 ? 1.467 24.353 33.059 1.00 17.10 90 ASN A CA 1
ATOM 759 C C . ASN A 1 92 ? 0.144 24.112 33.761 1.00 18.55 90 ASN A C 1
ATOM 760 O O . ASN A 1 92 ? 0.016 23.218 34.628 1.00 18.72 90 ASN A O 1
ATOM 765 N N . GLU A 1 93 ? -0.835 24.945 33.455 1.00 19.16 91 GLU A N 1
ATOM 766 C CA . GLU A 1 93 ? -2.088 24.844 34.145 1.00 19.59 91 GLU A CA 1
ATOM 767 C C . GLU A 1 93 ? -2.872 23.565 33.869 1.00 18.72 91 GLU A C 1
ATOM 768 O O . GLU A 1 93 ? -3.797 23.255 34.629 1.00 20.60 91 GLU A O 1
ATOM 774 N N A VAL A 1 94 ? -2.541 22.834 32.801 0.60 17.52 92 VAL A N 1
ATOM 775 N N B VAL A 1 94 ? -2.512 22.831 32.812 0.40 17.54 92 VAL A N 1
ATOM 776 C CA A VAL A 1 94 ? -3.221 21.553 32.565 0.60 16.79 92 VAL A CA 1
ATOM 777 C CA B VAL A 1 94 ? -3.160 21.544 32.521 0.40 17.70 92 VAL A CA 1
ATOM 778 C C A VAL A 1 94 ? -2.654 20.417 33.423 0.60 17.44 92 VAL A C 1
ATOM 779 C C B VAL A 1 94 ? -2.649 20.421 33.419 0.40 17.38 92 VAL A C 1
ATOM 780 O O A VAL A 1 94 ? -3.360 19.444 33.697 0.60 17.91 92 VAL A O 1
ATOM 781 O O B VAL A 1 94 ? -3.371 19.461 33.697 0.40 17.81 92 VAL A O 1
ATOM 788 N N . VAL A 1 95 ? -1.425 20.561 33.907 1.00 17.24 93 VAL A N 1
ATOM 789 C CA . VAL A 1 95 ? -0.769 19.468 34.629 1.00 17.00 93 VAL A CA 1
ATOM 790 C C . VAL A 1 95 ? -1.557 19.015 35.877 1.00 18.34 93 VAL A C 1
ATOM 791 O O . VAL A 1 95 ? -1.744 17.819 36.066 1.00 17.93 93 VAL A O 1
ATOM 795 N N . PRO A 1 96 ? -2.081 19.953 36.714 1.00 18.76 94 PRO A N 1
ATOM 796 C CA . PRO A 1 96 ? -2.908 19.501 37.851 1.00 18.94 94 PRO A CA 1
ATOM 797 C C . PRO A 1 96 ? -4.187 18.775 37.466 1.00 19.77 94 PRO A C 1
ATOM 798 O O . PRO A 1 96 ? -4.650 17.907 38.218 1.00 22.70 94 PRO A O 1
ATOM 802 N N . VAL A 1 97 ? -4.739 19.064 36.272 1.00 18.71 95 VAL A N 1
ATOM 803 C CA . VAL A 1 97 ? -5.940 18.375 35.816 1.00 20.91 95 VAL A CA 1
ATOM 804 C C . VAL A 1 97 ? -5.569 16.944 35.423 1.00 19.56 95 VAL A C 1
ATOM 805 O O . VAL A 1 97 ? -6.315 15.986 35.725 1.00 21.38 95 VAL A O 1
ATOM 809 N N . LEU A 1 98 ? -4.438 16.781 34.736 1.00 17.46 96 LEU A N 1
ATOM 810 C CA . LEU A 1 98 ? -3.933 15.425 34.448 1.00 18.22 96 LEU A CA 1
ATOM 811 C C . LEU A 1 98 ? -3.695 14.642 35.734 1.00 19.01 96 LEU A C 1
ATOM 812 O O . LEU A 1 98 ? -4.142 13.503 35.860 1.00 20.02 96 LEU A O 1
ATOM 817 N N . TYR A 1 99 ? -2.971 15.252 36.662 1.00 18.69 97 TYR A N 1
ATOM 818 C CA . TYR A 1 99 ? -2.711 14.644 37.977 1.00 19.76 97 TYR A CA 1
ATOM 819 C C . TYR A 1 99 ? -3.984 14.230 38.721 1.00 22.23 97 TYR A C 1
ATOM 820 O O . TYR A 1 99 ? -4.118 13.080 39.165 1.00 25.39 97 TYR A O 1
ATOM 829 N N . GLU A 1 100 ? -4.943 15.143 38.827 1.00 21.54 98 GLU A N 1
ATOM 830 C CA . GLU A 1 100 ? -6.186 14.834 39.534 1.00 24.40 98 GLU A CA 1
ATOM 831 C C . GLU A 1 100 ? -6.973 13.717 38.845 1.00 24.21 98 GLU A C 1
ATOM 832 O O . GLU A 1 100 ? -7.534 12.873 39.529 1.00 27.40 98 GLU A O 1
ATOM 838 N N . CYS A 1 101 ? -6.956 13.638 37.503 1.00 21.86 99 CYS A N 1
ATOM 839 C CA . CYS A 1 101 ? -7.699 12.573 36.800 1.00 23.24 99 CYS A CA 1
ATOM 840 C C . CYS A 1 101 ? -7.048 11.215 37.088 1.00 25.53 99 CYS A C 1
ATOM 841 O O . CYS A 1 101 ? -7.735 10.250 37.379 1.00 25.82 99 CYS A O 1
ATOM 844 N N . ALA A 1 102 ? -5.717 11.144 36.987 1.00 23.35 100 ALA A N 1
ATOM 845 C CA . ALA A 1 102 ? -4.981 9.924 37.323 1.00 23.60 100 ALA A CA 1
ATOM 846 C C . ALA A 1 102 ? -5.296 9.514 38.770 1.00 25.68 100 ALA A C 1
ATOM 847 O O . ALA A 1 102 ? -5.630 8.354 39.050 1.00 27.42 100 ALA A O 1
ATOM 849 N N . ARG A 1 103 ? -5.155 10.463 39.685 1.00 25.90 101 ARG A N 1
ATOM 850 C CA . ARG A 1 103 ? -5.407 10.211 41.094 1.00 31.94 101 ARG A CA 1
ATOM 851 C C . ARG A 1 103 ? -6.803 9.591 41.299 1.00 33.95 101 ARG A C 1
ATOM 852 O O . ARG A 1 103 ? -6.944 8.523 41.916 1.00 35.39 101 ARG A O 1
ATOM 860 N N . THR A 1 104 ? -7.826 10.254 40.771 1.00 34.02 102 THR A N 1
ATOM 861 C CA . THR A 1 104 ? -9.200 9.817 40.942 1.00 34.70 102 THR A CA 1
ATOM 862 C C . THR A 1 104 ? -9.478 8.423 40.376 1.00 34.24 102 THR A C 1
ATOM 863 O O . THR A 1 104 ? -10.321 7.673 40.908 1.00 36.15 102 THR A O 1
ATOM 867 N N . ASN A 1 105 ? -8.781 8.087 39.288 1.00 28.84 103 ASN A N 1
ATOM 868 C CA . ASN A 1 105 ? -8.911 6.785 38.657 1.00 29.79 103 ASN A CA 1
ATOM 869 C C . ASN A 1 105 ? -7.901 5.755 39.172 1.00 27.92 103 ASN A C 1
ATOM 870 O O . ASN A 1 105 ? -7.846 4.635 38.647 1.00 28.91 103 ASN A O 1
ATOM 875 N N . HIS A 1 106 ? -7.163 6.136 40.217 1.00 28.36 104 HIS A N 1
ATOM 876 C CA . HIS A 1 106 ? -6.115 5.302 40.848 1.00 28.77 104 HIS A CA 1
ATOM 877 C C . HIS A 1 106 ? -5.128 4.726 39.826 1.00 26.14 104 HIS A C 1
ATOM 878 O O . HIS A 1 106 ? -4.789 3.539 39.852 1.00 26.69 104 HIS A O 1
ATOM 885 N N . LEU A 1 107 ? -4.653 5.589 38.929 1.00 22.56 105 LEU A N 1
ATOM 886 C CA . LEU A 1 107 ? -3.615 5.221 37.980 1.00 22.46 105 LEU A CA 1
ATOM 887 C C . LEU A 1 107 ? -2.423 6.116 38.210 1.00 19.81 105 LEU A C 1
ATOM 888 O O . LEU A 1 107 ? -2.555 7.249 38.712 1.00 20.21 105 LEU A O 1
ATOM 893 N N . SER A 1 108 ? -1.239 5.616 37.893 1.00 16.08 106 SER A N 1
ATOM 894 C CA . SER A 1 108 ? -0.026 6.415 38.044 1.00 15.20 106 SER A CA 1
ATOM 895 C C . SER A 1 108 ? 0.116 7.454 36.898 1.00 16.12 106 SER A C 1
ATOM 896 O O . SER A 1 108 ? -0.142 7.163 35.716 1.00 18.18 106 SER A O 1
ATOM 899 N N . ILE A 1 109 ? 0.589 8.649 37.237 1.00 17.16 107 ILE A N 1
ATOM 900 C CA . ILE A 1 109 ? 1.042 9.623 36.242 1.00 17.14 107 ILE A CA 1
ATOM 901 C C . ILE A 1 109 ? 2.564 9.767 36.345 1.00 15.57 107 ILE A C 1
ATOM 902 O O . ILE A 1 109 ? 3.151 9.613 37.433 1.00 16.19 107 ILE A O 1
ATOM 907 N N . LEU A 1 110 ? 3.225 9.991 35.204 1.00 13.72 108 LEU A N 1
ATOM 908 C CA . LEU A 1 110 ? 4.662 10.260 35.250 1.00 14.11 108 LEU A CA 1
ATOM 909 C C . LEU A 1 110 ? 5.013 11.399 34.291 1.00 14.30 108 LEU A C 1
ATOM 910 O O . LEU A 1 110 ? 4.225 11.718 33.362 1.00 14.62 108 LEU A O 1
ATOM 915 N N . THR A 1 111 ? 6.167 12.016 34.518 1.00 13.24 109 THR A N 1
ATOM 916 C CA . THR A 1 111 ? 6.725 12.948 33.555 1.00 15.00 109 THR A CA 1
ATOM 917 C C . THR A 1 111 ? 8.245 12.804 33.635 1.00 17.80 109 THR A C 1
ATOM 918 O O . THR A 1 111 ? 8.734 11.835 34.242 1.00 15.54 109 THR A O 1
ATOM 922 N N . TYR A 1 112 ? 8.976 13.720 33.012 1.00 17.06 110 TYR A N 1
ATOM 923 C CA . TYR A 1 112 ? 10.402 13.571 32.791 1.00 15.87 110 T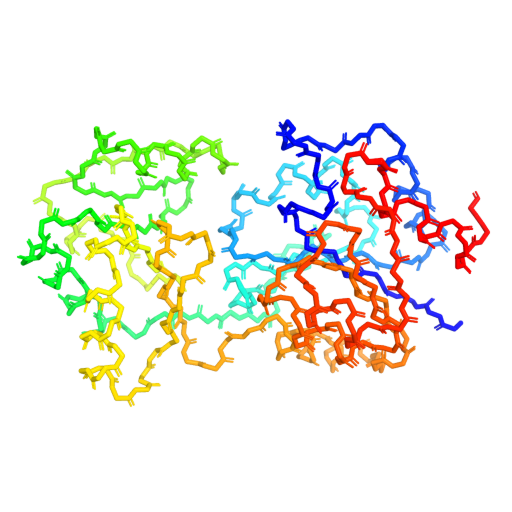YR A CA 1
ATOM 924 C C . TYR A 1 112 ? 11.072 14.835 33.321 1.00 18.94 110 TYR A C 1
ATOM 925 O O . TYR A 1 112 ? 10.585 15.957 33.097 1.00 20.37 110 TYR A O 1
ATOM 934 N N . ASP A 1 113 ? 12.193 14.669 34.005 1.00 21.05 111 ASP A N 1
ATOM 935 C CA . ASP A 1 113 ? 12.915 15.818 34.581 1.00 24.57 111 ASP A CA 1
ATOM 936 C C . ASP A 1 113 ? 14.377 15.509 34.400 1.00 26.75 111 ASP A C 1
ATOM 937 O O . ASP A 1 113 ? 14.974 14.722 35.152 1.00 28.17 111 ASP A O 1
ATOM 942 N N . GLY A 1 114 ? 14.974 16.094 33.380 1.00 28.98 112 GLY A N 1
ATOM 943 C CA . GLY A 1 114 ? 16.316 15.707 33.024 1.00 31.26 112 GLY A CA 1
ATOM 944 C C . GLY A 1 114 ? 16.453 14.206 32.794 1.00 32.02 112 GLY A C 1
ATOM 945 O O . GLY A 1 114 ? 15.725 13.627 31.997 1.00 34.85 112 GLY A O 1
ATOM 946 N N . ALA A 1 115 ? 17.361 13.572 33.527 1.00 28.77 113 ALA A N 1
ATOM 947 C CA . ALA A 1 115 ? 17.629 12.144 33.335 1.00 27.63 113 ALA A CA 1
ATOM 948 C C . ALA A 1 115 ? 16.618 11.207 34.004 1.00 26.66 113 ALA A C 1
ATOM 949 O O . ALA A 1 115 ? 16.712 9.967 33.875 1.00 27.36 113 ALA A O 1
ATOM 951 N N . GLU A 1 116 ? 15.664 11.779 34.732 1.00 24.43 114 GLU A N 1
ATOM 952 C CA . GLU A 1 116 ? 14.799 10.944 35.570 1.00 21.89 114 GLU A CA 1
ATOM 953 C C . GLU A 1 116 ? 13.348 10.939 35.113 1.00 20.59 114 GLU A C 1
ATOM 954 O O . GLU A 1 116 ? 12.817 11.934 34.649 1.00 21.05 114 GLU A O 1
ATOM 960 N N . ILE A 1 117 ? 12.684 9.818 35.346 1.00 17.47 115 ILE A N 1
ATOM 961 C CA . ILE A 1 117 ? 11.221 9.796 35.357 1.00 16.96 115 ILE A CA 1
ATOM 962 C C . ILE A 1 117 ? 10.731 10.155 36.729 1.00 18.99 115 ILE A C 1
ATOM 963 O O . ILE A 1 117 ? 11.256 9.633 37.709 1.00 19.41 115 ILE A O 1
ATOM 968 N N . VAL A 1 118 ? 9.742 11.030 36.832 1.00 15.84 116 VAL A N 1
ATOM 969 C CA . VAL A 1 118 ? 9.180 11.412 38.137 1.00 15.96 116 VAL A CA 1
ATOM 970 C C . VAL A 1 118 ? 7.749 10.899 38.219 1.00 15.09 116 VAL A C 1
ATOM 971 O O . VAL A 1 118 ? 6.966 11.087 37.284 1.00 14.74 116 VAL A O 1
ATOM 975 N N . THR A 1 119 ? 7.391 10.270 39.350 1.00 14.93 117 THR A N 1
ATOM 976 C CA . THR A 1 119 ? 6.054 9.682 39.556 1.00 14.54 117 THR A CA 1
ATOM 977 C C . THR A 1 119 ? 5.829 9.533 41.028 1.00 15.86 117 THR A C 1
ATOM 978 O O . THR A 1 119 ? 6.784 9.612 41.815 1.00 16.57 117 THR A O 1
ATOM 982 N N . GLU A 1 120 ? 4.573 9.324 41.409 1.00 15.21 118 GLU A N 1
ATOM 983 C CA . GLU A 1 120 ? 4.281 9.003 42.798 1.00 16.53 118 GLU A CA 1
ATOM 984 C C . GLU A 1 120 ? 4.303 7.505 43.047 1.00 16.52 118 GLU A C 1
ATOM 985 O O . GLU A 1 120 ? 4.234 7.113 44.205 1.00 22.23 118 GLU A O 1
ATOM 991 N N . ASN A 1 121 ? 4.404 6.664 42.033 1.00 16.24 119 ASN A N 1
ATOM 992 C CA . ASN A 1 121 ? 4.453 5.217 42.317 1.00 16.20 119 ASN A CA 1
ATOM 993 C C . ASN A 1 121 ? 5.506 4.503 41.467 1.00 15.70 119 ASN A C 1
ATOM 994 O O . ASN A 1 121 ? 5.236 4.038 40.347 1.00 16.58 119 ASN A O 1
ATOM 999 N N . SER A 1 122 ? 6.711 4.375 42.027 1.00 15.35 120 SER A N 1
ATOM 1000 C CA . SER A 1 122 ? 7.795 3.677 41.372 1.00 15.44 120 SER A CA 1
ATOM 1001 C C . SER A 1 122 ? 7.608 2.157 41.374 1.00 17.92 120 SER A C 1
ATOM 1002 O O . SER A 1 122 ? 8.366 1.466 40.676 1.00 20.93 120 SER A O 1
ATOM 1005 N N . LEU A 1 123 ? 6.588 1.659 42.062 1.00 16.76 121 LEU A N 1
ATOM 1006 C CA . LEU A 1 123 ? 6.337 0.222 42.115 1.00 18.60 121 LEU A CA 1
ATOM 1007 C C . LEU A 1 123 ? 5.281 -0.217 41.116 1.00 19.12 121 LEU A C 1
ATOM 1008 O O . LEU A 1 123 ? 4.941 -1.396 41.063 1.00 22.68 121 LEU A O 1
ATOM 1013 N N . ASP A 1 124 ? 4.710 0.721 40.359 1.00 15.96 122 ASP A N 1
ATOM 1014 C CA . ASP A 1 124 ? 3.748 0.376 39.306 1.00 17.50 122 ASP A CA 1
ATOM 1015 C C . ASP A 1 124 ? 4.503 -0.281 38.125 1.00 17.12 122 ASP A C 1
ATOM 1016 O O . ASP A 1 124 ? 5.407 0.321 37.549 1.00 18.64 122 ASP A O 1
ATOM 1021 N N . PRO A 1 125 ? 4.150 -1.505 37.773 1.00 19.65 123 PRO A N 1
ATOM 1022 C CA . PRO A 1 125 ? 4.851 -2.162 36.664 1.00 20.70 123 PRO A CA 1
ATOM 1023 C C . PRO A 1 125 ? 4.847 -1.381 35.360 1.00 19.64 123 PRO A C 1
ATOM 1024 O O . PRO A 1 125 ? 5.805 -1.511 34.580 1.00 19.11 123 PRO A O 1
ATOM 1028 N N . TYR A 1 126 ? 3.830 -0.574 35.128 1.00 18.63 124 TYR A N 1
ATOM 1029 C CA . TYR A 1 126 ? 3.808 0.166 33.859 1.00 19.72 124 TYR A CA 1
ATOM 1030 C C . TYR A 1 126 ? 4.762 1.330 33.899 1.00 18.54 124 TYR A C 1
ATOM 1031 O O . TYR A 1 126 ? 5.307 1.713 32.879 1.00 19.36 124 TYR A O 1
ATOM 1040 N N . VAL A 1 127 ? 4.890 1.954 35.066 1.00 16.80 125 VAL A N 1
ATOM 1041 C CA . VAL A 1 127 ? 5.917 2.988 35.221 1.00 17.70 125 VAL A CA 1
ATOM 1042 C C . VAL A 1 127 ? 7.300 2.346 35.022 1.00 19.07 125 VAL A C 1
ATOM 1043 O O . VAL A 1 127 ? 8.194 2.868 34.322 1.00 19.19 125 VAL A O 1
ATOM 1047 N N . GLN A 1 128 ? 7.506 1.185 35.654 1.00 17.83 126 GLN A N 1
ATOM 1048 C CA . GLN A 1 128 ? 8.763 0.475 35.455 1.00 19.24 126 GLN A CA 1
ATOM 1049 C C . GLN A 1 128 ? 9.027 0.112 34.004 1.00 19.88 126 GLN A C 1
ATOM 1050 O O . GLN A 1 128 ? 10.168 0.139 33.569 1.00 23.04 126 GLN A O 1
ATOM 1056 N N . LYS A 1 129 ? 7.977 -0.197 33.249 1.00 20.61 127 LYS A N 1
ATOM 1057 C CA . LYS A 1 129 ? 8.149 -0.490 31.835 1.00 22.64 127 LYS A CA 1
ATOM 1058 C C . LYS A 1 129 ? 8.738 0.707 31.067 1.00 20.99 127 LYS A C 1
ATOM 1059 O O . LYS A 1 129 ? 9.690 0.537 30.275 1.00 23.45 127 LYS A O 1
ATOM 1065 N N . GLU A 1 130 ? 8.203 1.910 31.329 1.00 22.06 128 GLU A N 1
ATOM 1066 C CA . GLU A 1 130 ? 8.648 3.102 30.610 1.00 20.33 128 GLU A CA 1
ATOM 1067 C C . GLU A 1 130 ? 10.075 3.429 30.994 1.00 20.30 128 GLU A C 1
ATOM 1068 O O . GLU A 1 130 ? 10.901 3.782 30.164 1.00 21.29 128 GLU A O 1
ATOM 1074 N N . ALA A 1 131 ? 10.393 3.255 32.283 1.00 19.79 129 ALA A N 1
ATOM 1075 C CA . ALA A 1 131 ? 11.776 3.481 32.716 1.00 21.39 129 ALA A CA 1
ATOM 1076 C C . ALA A 1 131 ? 12.779 2.531 32.097 1.00 22.16 129 ALA A C 1
ATOM 1077 O O . ALA A 1 131 ? 13.866 2.938 31.666 1.00 24.93 129 ALA A O 1
ATOM 1079 N N . PHE A 1 132 ? 12.423 1.256 32.049 1.00 22.94 130 PHE A N 1
ATOM 1080 C CA . PHE A 1 132 ? 13.276 0.232 31.453 1.00 25.48 130 PHE A CA 1
ATOM 1081 C C . PHE A 1 132 ? 13.511 0.523 29.990 1.00 27.42 130 PHE A C 1
ATOM 1082 O O . PHE A 1 132 ? 14.643 0.420 29.489 1.00 28.94 130 PHE A O 1
ATOM 1090 N N . LEU A 1 133 ? 12.446 0.884 29.282 1.00 24.83 131 LEU A N 1
ATOM 1091 C CA . LEU A 1 133 ? 12.544 1.099 27.836 1.00 25.30 131 LEU A CA 1
ATOM 1092 C C . LEU A 1 133 ? 13.462 2.264 27.506 1.00 26.14 131 LEU A C 1
ATOM 1093 O O . LEU A 1 133 ? 14.207 2.245 26.513 1.00 28.76 131 LEU A O 1
ATOM 1098 N N . ASN A 1 134 ? 13.349 3.317 28.323 1.00 22.68 132 ASN A N 1
ATOM 1099 C CA . ASN A 1 134 ? 14.090 4.540 28.081 1.00 23.54 132 ASN A CA 1
ATOM 1100 C C . ASN A 1 134 ? 15.417 4.604 28.857 1.00 24.54 132 ASN A C 1
ATOM 1101 O O . ASN A 1 134 ? 16.160 5.582 28.730 1.00 27.66 132 ASN A O 1
ATOM 1106 N N . LYS A 1 135 ? 15.711 3.553 29.617 1.00 26.55 133 LYS A N 1
ATOM 1107 C CA . LYS A 1 135 ? 16.860 3.470 30.515 1.00 28.45 133 LYS A CA 1
ATOM 1108 C C . LYS A 1 135 ? 17.013 4.667 31.429 1.00 31.80 133 LYS A C 1
ATOM 1109 O O . LYS A 1 135 ? 18.107 5.227 31.530 1.00 36.44 133 LYS A O 1
ATOM 1115 N N . MET A 1 136 ? 15.929 5.046 32.107 1.00 28.11 134 MET A N 1
ATOM 1116 C CA . MET A 1 136 ? 15.925 6.243 32.953 1.00 25.52 134 MET A CA 1
ATOM 1117 C C . MET A 1 136 ? 15.643 5.800 34.345 1.00 24.07 134 MET A C 1
ATOM 1118 O O . MET A 1 136 ? 14.782 4.944 34.557 1.00 25.88 134 MET A O 1
ATOM 1123 N N . ALA A 1 137 ? 16.394 6.357 35.303 1.00 22.18 135 ALA A N 1
ATOM 1124 C CA . ALA A 1 137 ? 16.083 6.196 36.717 1.00 23.14 135 ALA A CA 1
ATOM 1125 C C . ALA A 1 137 ? 14.742 6.811 37.064 1.00 21.97 135 ALA A C 1
ATOM 1126 O O . ALA A 1 137 ? 14.340 7.800 36.452 1.00 22.87 135 ALA A O 1
ATOM 1128 N N . ILE A 1 138 ? 14.071 6.205 38.040 1.00 21.49 136 ILE A N 1
ATOM 1129 C CA . ILE A 1 138 ? 12.803 6.721 38.582 1.00 19.01 136 ILE A CA 1
ATOM 1130 C C . ILE A 1 138 ? 13.047 7.434 39.877 1.00 18.49 136 ILE A C 1
ATOM 1131 O O . ILE A 1 138 ? 13.706 6.909 40.766 1.00 22.29 136 ILE A O 1
ATOM 1136 N N . ARG A 1 139 ? 12.549 8.650 39.968 1.00 17.55 137 ARG A N 1
ATOM 1137 C CA . ARG A 1 139 ? 12.560 9.387 41.202 1.00 19.15 137 ARG A CA 1
ATOM 1138 C C . ARG A 1 139 ? 11.120 9.449 41.669 1.00 18.93 137 ARG A C 1
ATOM 1139 O O . ARG A 1 139 ? 10.214 9.983 40.974 1.00 19.73 137 ARG A O 1
ATOM 1147 N N . GLU A 1 140 ? 10.854 8.832 42.817 1.00 19.47 138 GLU A N 1
ATOM 1148 C CA . GLU A 1 140 ? 9.518 8.805 43.323 1.00 18.04 138 GLU A CA 1
ATOM 1149 C C . GLU A 1 140 ? 9.320 9.996 44.253 1.00 20.61 138 GLU A C 1
ATOM 1150 O O . GLU A 1 140 ? 10.231 10.384 44.987 1.00 24.93 138 GLU A O 1
ATOM 1156 N N . THR A 1 141 ? 8.120 10.548 44.216 1.00 19.11 139 THR A N 1
ATOM 1157 C CA . THR A 1 141 ? 7.745 11.660 45.077 1.00 21.59 139 THR A CA 1
ATOM 1158 C C . THR A 1 141 ? 6.382 11.441 45.693 1.00 24.31 139 THR A C 1
ATOM 1159 O O . THR A 1 141 ? 5.588 10.636 45.195 1.00 21.64 139 THR A O 1
ATOM 1163 N N . ASN A 1 142 ? 6.090 12.155 46.770 1.00 26.93 140 ASN A N 1
ATOM 1164 C CA A ASN A 1 142 ? 4.751 12.138 47.334 0.07 30.42 140 ASN A CA 1
ATOM 1165 C CA B ASN A 1 142 ? 4.734 12.154 47.303 0.93 28.85 140 ASN A CA 1
ATOM 1166 C C . ASN A 1 142 ? 4.026 13.442 47.037 1.00 28.57 140 ASN A C 1
ATOM 1167 O O . ASN A 1 142 ? 2.940 13.691 47.548 1.00 32.14 140 ASN A O 1
ATOM 1176 N N . ASP A 1 143 ? 4.647 14.274 46.223 1.00 26.02 141 ASP A N 1
ATOM 1177 C CA . ASP A 1 143 ? 4.002 15.514 45.827 1.00 29.95 141 ASP A CA 1
ATOM 1178 C C . ASP A 1 143 ? 4.443 15.840 44.435 1.00 25.86 141 ASP A C 1
ATOM 1179 O O . ASP A 1 143 ? 5.310 16.696 44.224 1.00 26.45 141 ASP A O 1
ATOM 1184 N N . PHE A 1 144 ? 3.792 15.174 43.495 1.00 23.73 142 PHE A N 1
ATOM 1185 C CA . PHE A 1 144 ? 4.105 15.271 42.074 1.00 22.21 142 PHE A CA 1
ATOM 1186 C C . PHE A 1 144 ? 4.160 16.713 41.590 1.00 24.37 142 PHE A C 1
ATOM 1187 O O . PHE A 1 144 ? 5.127 17.122 40.939 1.00 25.13 142 PHE A O 1
ATOM 1195 N N . LEU A 1 145 ? 3.137 17.496 41.921 1.00 24.34 143 LEU A N 1
ATOM 1196 C CA . LEU A 1 145 ? 3.082 18.851 41.372 1.00 29.97 143 LEU A CA 1
ATOM 1197 C C . LEU A 1 145 ? 4.204 19.745 41.945 1.00 32.19 143 LEU A C 1
ATOM 1198 O O . LEU A 1 145 ? 4.733 20.624 41.255 1.00 34.27 143 LEU A O 1
ATOM 1203 N N . THR A 1 146 ? 4.602 19.493 43.181 1.00 34.56 144 THR A N 1
ATOM 1204 C CA . THR A 1 146 ? 5.666 20.293 43.794 1.00 36.77 144 THR A CA 1
ATOM 1205 C C . THR A 1 146 ? 7.058 19.873 43.328 1.00 36.06 144 THR A C 1
ATOM 1206 O O . THR A 1 146 ? 7.963 20.700 43.229 1.00 38.87 144 THR A O 1
ATOM 1210 N N . ASP A 1 147 ? 7.223 18.599 42.990 1.00 32.36 145 ASP A N 1
ATOM 1211 C CA . ASP A 1 147 ? 8.558 18.062 42.763 1.00 30.32 145 ASP A CA 1
ATOM 1212 C C . ASP A 1 147 ? 9.003 17.940 41.326 1.00 30.44 145 ASP A C 1
ATOM 1213 O O . ASP A 1 147 ? 10.101 17.505 41.055 1.00 31.09 145 ASP A O 1
ATOM 1218 N N . ILE A 1 148 ? 8.144 18.295 40.391 1.00 29.34 146 ILE A N 1
ATOM 1219 C CA . ILE A 1 148 ? 8.579 18.289 39.016 1.00 29.10 146 ILE A CA 1
ATOM 1220 C C . ILE A 1 148 ? 9.048 19.683 38.657 1.00 28.65 146 ILE A C 1
ATOM 1221 O O . ILE A 1 148 ? 8.659 20.680 39.288 1.00 32.69 146 ILE A O 1
ATOM 1226 N N . THR A 1 149 ? 9.887 19.749 37.637 1.00 25.94 147 THR A N 1
ATOM 1227 C CA . THR A 1 149 ? 10.318 21.020 37.075 1.00 27.94 147 THR A CA 1
ATOM 1228 C C . THR A 1 149 ? 9.4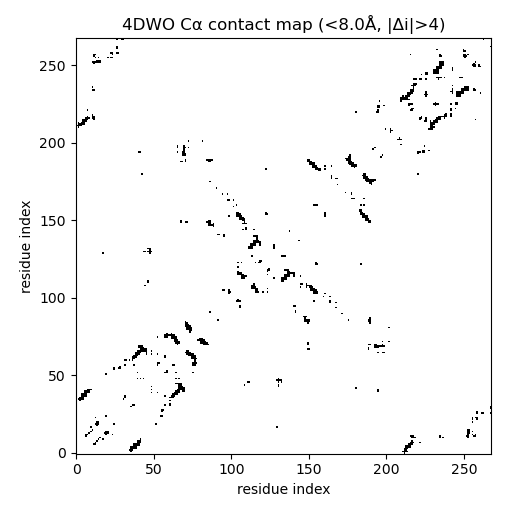32 21.350 35.883 1.00 26.23 147 THR A C 1
ATOM 1229 O O . THR A 1 149 ? 9.378 20.604 34.886 1.00 25.39 147 THR A O 1
ATOM 1233 N N . LEU A 1 150 ? 8.718 22.454 35.978 1.00 24.61 148 LEU A N 1
ATOM 1234 C CA . LEU A 1 150 ? 7.857 22.872 34.872 1.00 21.72 148 LEU A CA 1
ATOM 1235 C C . LEU A 1 150 ? 8.623 23.889 34.042 1.00 23.61 148 LEU A C 1
ATOM 1236 O O . LEU A 1 150 ? 9.508 24.581 34.565 1.00 25.63 148 LEU A O 1
ATOM 1241 N N . PRO A 1 151 ? 8.295 24.027 32.745 1.00 22.51 149 PRO A N 1
ATOM 1242 C CA . PRO A 1 151 ? 7.281 23.244 32.020 1.00 17.06 149 PRO A CA 1
ATOM 1243 C C . PRO A 1 151 ? 7.841 21.900 31.571 1.00 19.62 149 PRO A C 1
ATOM 1244 O O . PRO A 1 151 ? 9.073 21.677 31.535 1.00 20.68 149 PRO A O 1
ATOM 1248 N N . VAL A 1 152 ? 6.927 20.996 31.255 1.00 16.91 150 VAL A N 1
ATOM 1249 C CA . VAL A 1 152 ? 7.321 19.671 30.805 1.00 17.20 150 VAL A CA 1
ATOM 1250 C C . VAL A 1 152 ? 6.877 19.453 29.405 1.00 17.01 150 VAL A C 1
ATOM 1251 O O . VAL A 1 152 ? 5.855 20.012 28.955 1.00 15.53 150 VAL A O 1
ATOM 1255 N N . ALA A 1 153 ? 7.637 18.626 28.690 1.00 17.28 151 ALA A N 1
ATOM 1256 C CA . ALA A 1 153 ? 7.324 18.371 27.296 1.00 17.82 151 ALA A CA 1
ATOM 1257 C C . ALA A 1 153 ? 6.122 17.439 27.127 1.00 15.19 151 ALA A C 1
ATOM 1258 O O . ALA A 1 153 ? 5.416 17.491 26.132 1.00 18.12 151 ALA A O 1
ATOM 1260 N N . LYS A 1 154 ? 5.936 16.548 28.101 1.00 16.44 152 LYS A N 1
ATOM 1261 C CA . LYS A 1 154 ? 4.841 15.586 28.024 1.00 15.40 152 LYS A CA 1
ATOM 1262 C C . LYS A 1 154 ? 4.636 14.926 29.387 1.00 16.27 152 LYS A C 1
ATOM 1263 O O . LYS A 1 154 ? 5.519 14.964 30.235 1.00 15.74 152 LYS A O 1
ATOM 1269 N N . CYS A 1 155 ? 3.413 14.446 29.617 1.00 14.53 153 CYS A N 1
ATOM 1270 C CA . CYS A 1 155 ? 3.154 13.515 30.729 1.00 14.64 153 CYS A CA 1
ATOM 1271 C C . CYS A 1 155 ? 2.633 12.220 30.156 1.00 13.92 153 CYS A C 1
ATOM 1272 O O . CYS A 1 155 ? 2.151 12.154 29.002 1.00 15.52 153 CYS A O 1
ATOM 1275 N N . LEU A 1 156 ? 2.675 11.176 30.983 1.00 15.02 154 LEU A N 1
ATOM 1276 C CA . LEU A 1 156 ? 2.048 9.949 30.618 1.00 14.21 154 LEU A CA 1
ATOM 1277 C C . LEU A 1 156 ? 1.219 9.475 31.771 1.00 16.95 154 LEU A C 1
ATOM 1278 O O . LEU A 1 156 ? 1.646 9.525 32.925 1.00 17.65 154 LEU A O 1
ATOM 1283 N N . ILE A 1 157 ? 0.023 8.985 31.488 1.00 15.51 155 ILE A N 1
ATOM 1284 C CA . ILE A 1 157 ? -0.745 8.232 32.488 1.00 16.45 155 ILE A CA 1
ATOM 1285 C C . ILE A 1 157 ? -0.706 6.797 32.016 1.00 16.30 155 ILE A C 1
ATOM 1286 O O . ILE A 1 157 ? -0.769 6.518 30.827 1.00 16.98 155 ILE A O 1
ATOM 1291 N N . VAL A 1 158 ? -0.510 5.878 32.941 1.00 15.90 156 VAL A N 1
ATOM 1292 C CA . VAL A 1 158 ? -0.321 4.482 32.556 1.00 17.10 156 VAL A CA 1
ATOM 1293 C C . VAL A 1 158 ? -1.235 3.512 33.316 1.00 18.68 156 VAL A C 1
ATOM 1294 O O . VAL A 1 158 ? -1.655 3.763 34.440 1.00 20.29 156 VAL A O 1
ATOM 1298 N N . GLY A 1 159 ? -1.539 2.383 32.689 1.00 21.57 157 GLY A N 1
ATOM 1299 C CA . GLY A 1 159 ? -2.378 1.393 33.342 1.00 24.34 157 GLY A CA 1
ATOM 1300 C C . GLY A 1 159 ? -3.018 0.446 32.352 1.00 24.56 157 GLY A C 1
ATOM 1301 O O . GLY A 1 159 ? -2.897 0.627 31.120 1.00 24.51 157 GLY A O 1
ATOM 1302 N N . ASP A 1 160 ? -3.726 -0.572 32.856 1.00 26.15 158 ASP A N 1
ATOM 1303 C CA . ASP A 1 160 ? -4.425 -1.519 31.986 1.00 32.42 158 ASP A CA 1
ATOM 1304 C C . ASP A 1 160 ? -5.355 -0.764 31.078 1.00 29.98 158 ASP A C 1
ATOM 1305 O O . ASP A 1 160 ? -6.015 0.176 31.518 1.00 28.69 158 ASP A O 1
ATOM 1310 N N . ALA A 1 161 ? -5.444 -1.194 29.821 1.00 31.26 159 ALA A N 1
ATOM 1311 C CA . ALA A 1 161 ? -6.258 -0.481 28.847 1.00 31.41 159 ALA A CA 1
ATOM 1312 C C . ALA A 1 161 ? -7.696 -0.276 29.346 1.00 32.54 159 ALA A C 1
ATOM 1313 O O . ALA A 1 161 ? -8.296 0.770 29.137 1.00 31.52 159 ALA A O 1
ATOM 1315 N N . GLY A 1 162 ? -8.248 -1.287 29.999 1.00 33.15 160 GLY A N 1
ATOM 1316 C CA . GLY A 1 162 ? -9.605 -1.212 30.500 1.00 34.41 160 GLY A CA 1
ATOM 1317 C C . GLY A 1 162 ? -9.828 -0.066 31.457 1.00 32.31 160 GLY A C 1
ATOM 1318 O O . GLY A 1 162 ? -10.909 0.564 31.422 1.00 34.12 160 GLY A O 1
ATOM 1319 N N . LYS A 1 163 ? -8.818 0.236 32.271 1.00 31.15 161 LYS A N 1
ATOM 1320 C CA . LYS A 1 163 ? -8.882 1.365 33.195 1.00 30.77 161 LYS A CA 1
ATOM 1321 C C . LYS A 1 163 ? -8.449 2.687 32.534 1.00 28.02 161 LYS A C 1
ATOM 1322 O O . LYS A 1 163 ? -8.894 3.776 32.909 1.00 28.02 161 LYS A O 1
ATOM 1328 N N . LEU A 1 164 ? -7.534 2.582 31.576 1.00 24.69 162 LEU A N 1
ATOM 1329 C CA . LEU A 1 164 ? -6.958 3.758 30.918 1.00 21.85 162 LEU A CA 1
ATOM 1330 C C . LEU A 1 164 ? -7.864 4.399 29.871 1.00 22.79 162 LEU A C 1
ATOM 1331 O O . LEU A 1 164 ? -7.857 5.633 29.738 1.00 22.19 162 LEU A O 1
ATOM 1336 N N . ILE A 1 165 ? -8.636 3.621 29.120 1.00 25.13 163 ILE A N 1
ATOM 1337 C CA . ILE A 1 165 ? -9.522 4.177 28.112 1.00 27.39 163 ILE A CA 1
ATOM 1338 C C . ILE A 1 165 ? -10.532 5.196 28.707 1.00 29.02 163 ILE A C 1
ATOM 1339 O O . ILE A 1 165 ? -10.714 6.272 28.134 1.00 25.88 163 ILE A O 1
ATOM 1344 N N . PRO A 1 166 ? -11.152 4.890 29.885 1.00 29.20 164 PRO A N 1
ATOM 1345 C CA . PRO A 1 166 ? -12.082 5.929 30.381 1.00 29.45 164 PRO A CA 1
ATOM 1346 C C . PRO A 1 166 ? -11.359 7.245 30.790 1.00 25.78 164 PRO A C 1
ATOM 1347 O O . PRO A 1 166 ? -11.960 8.330 30.664 1.00 27.27 164 PRO A O 1
ATOM 1351 N N . VAL A 1 167 ? -10.117 7.150 31.255 1.00 26.66 165 VAL A N 1
ATOM 1352 C CA . VAL A 1 167 ? -9.303 8.340 31.515 1.00 24.12 165 VAL A CA 1
ATOM 1353 C C . VAL A 1 167 ? -9.017 9.106 30.222 1.00 24.37 165 VAL A C 1
ATOM 1354 O O . VAL A 1 167 ? -9.159 10.348 30.150 1.00 22.29 165 VAL A O 1
ATOM 1358 N N . GLU A 1 168 ? -8.649 8.372 29.175 1.00 23.28 166 GLU A N 1
ATOM 1359 C CA . GLU A 1 168 ? -8.519 8.983 27.848 1.00 20.31 166 GLU A CA 1
ATOM 1360 C C . GLU A 1 168 ? -9.789 9.710 27.450 1.00 22.09 166 GLU A C 1
ATOM 1361 O O . GLU A 1 168 ? -9.754 10.895 27.023 1.00 23.57 166 GLU A O 1
ATOM 1367 N N . SER A 1 169 ? -10.942 9.043 27.553 1.00 23.62 167 SER A N 1
ATOM 1368 C CA . SER A 1 169 ? -12.182 9.684 27.147 1.00 27.47 167 SER A CA 1
ATOM 1369 C C . SER A 1 169 ? -12.467 10.960 27.960 1.00 24.89 167 SER A C 1
ATOM 1370 O O . SER A 1 169 ? -12.770 12.006 27.361 1.00 24.61 167 SER A O 1
ATOM 1373 N N . GLU A 1 170 ? -12.308 10.873 29.296 1.00 28.52 168 GLU A N 1
ATOM 1374 C CA . GLU A 1 170 ? -12.617 12.000 30.197 1.00 27.79 168 GLU A CA 1
ATOM 1375 C C . GLU A 1 170 ? -11.736 13.228 29.933 1.00 22.02 168 GLU A C 1
ATOM 1376 O O . GLU A 1 170 ? -12.251 14.335 29.879 1.00 26.32 168 GLU A O 1
ATOM 1382 N N . LEU A 1 171 ? -10.440 13.006 29.741 1.00 21.36 169 LEU A N 1
ATOM 1383 C CA . LEU A 1 171 ? -9.496 14.106 29.437 1.00 18.62 169 LEU A CA 1
ATOM 1384 C C . LEU A 1 171 ? -9.761 14.645 28.038 1.00 21.55 169 LEU A C 1
ATOM 1385 O O . LEU A 1 171 ? -9.639 15.832 27.782 1.00 20.71 169 LEU A O 1
ATOM 1390 N N . CYS A 1 172 ? -10.155 13.795 27.085 1.00 21.74 170 CYS A N 1
ATOM 1391 C CA . CYS A 1 172 ? -10.420 14.349 25.758 1.00 22.42 170 CYS A CA 1
ATOM 1392 C C . CYS A 1 172 ? -11.537 15.364 25.823 1.00 23.09 170 CYS A C 1
ATOM 1393 O O . CYS A 1 172 ? -11.489 16.394 25.119 1.00 25.23 170 CYS A O 1
ATOM 1396 N N . ILE A 1 173 ? -12.586 15.047 26.594 1.00 23.85 171 ILE A N 1
ATOM 1397 C CA . ILE A 1 173 ? -13.710 15.968 26.751 1.00 26.42 171 ILE A CA 1
ATOM 1398 C C . ILE A 1 173 ? -13.363 17.213 27.569 1.00 29.28 171 ILE A C 1
ATOM 1399 O O . ILE A 1 173 ? -13.590 18.329 27.131 1.00 34.73 171 ILE A O 1
ATOM 1404 N N . ARG A 1 174 ? -12.756 17.017 28.730 1.00 27.22 172 ARG A N 1
ATOM 1405 C CA . ARG A 1 174 ? -12.526 18.107 29.675 1.00 28.32 172 ARG A CA 1
ATOM 1406 C C . ARG A 1 174 ? -11.523 19.110 29.168 1.00 26.98 172 ARG A C 1
ATOM 1407 O O . ARG A 1 174 ? -11.609 20.288 29.468 1.00 30.07 172 ARG A O 1
ATOM 1415 N N . LEU A 1 175 ? -10.545 18.636 28.413 1.00 24.11 173 LEU A N 1
ATOM 1416 C CA . LEU A 1 175 ? -9.449 19.528 28.042 1.00 20.51 173 LEU A CA 1
ATOM 1417 C C . LEU A 1 175 ? -9.727 20.393 26.815 1.00 22.17 173 LEU A C 1
ATOM 1418 O O . LEU A 1 175 ? -8.911 21.248 26.473 1.00 24.06 173 LEU A O 1
ATOM 1423 N N . GLN A 1 176 ? -10.868 20.201 26.138 1.00 23.49 174 GLN A N 1
ATOM 1424 C CA . GLN A 1 176 ? -11.286 21.132 25.083 1.00 24.85 174 GLN A CA 1
ATOM 1425 C C . GLN A 1 176 ? -10.223 21.357 23.982 1.00 21.73 174 GLN A C 1
ATOM 1426 O O . GLN A 1 176 ? -10.124 22.437 23.417 1.00 26.29 174 GLN A O 1
ATOM 1432 N N . GLY A 1 177 ? -9.429 20.340 23.696 1.00 23.04 175 GLY A N 1
ATOM 1433 C CA . GLY A 1 177 ? -8.443 20.454 22.627 1.00 24.20 175 GLY A CA 1
ATOM 1434 C C . GLY A 1 177 ? -7.167 21.182 23.010 1.00 23.00 175 GLY A C 1
ATOM 1435 O O . GLY A 1 177 ? -6.287 21.396 22.147 1.00 25.03 175 GLY A O 1
ATOM 1436 N N . LYS A 1 178 ? -7.058 21.544 24.282 1.00 19.41 176 LYS A N 1
ATOM 1437 C CA . LYS A 1 178 ? -5.916 22.348 24.726 1.00 23.16 176 LYS A CA 1
ATOM 1438 C C . LYS A 1 178 ? -4.604 21.603 24.595 1.00 21.97 176 LYS A C 1
ATOM 1439 O O . LYS A 1 178 ? -3.575 22.247 24.381 1.00 22.69 176 LYS A O 1
ATOM 1445 N N . ILE A 1 179 ? -4.629 20.272 24.729 1.00 17.98 177 ILE A N 1
ATOM 1446 C CA . ILE A 1 179 ? -3.440 19.436 24.533 1.00 17.33 177 ILE A CA 1
ATOM 1447 C C . ILE A 1 179 ? -3.875 18.232 23.689 1.00 19.78 177 ILE A C 1
ATOM 1448 O O . ILE A 1 179 ? -5.086 18.044 23.451 1.00 19.60 177 ILE A O 1
ATOM 1453 N N . ASN A 1 180 ? -2.900 17.492 23.156 1.00 19.23 178 ASN A N 1
ATOM 1454 C CA . ASN A 1 180 ? -3.134 16.240 22.395 1.00 18.69 178 ASN A CA 1
ATOM 1455 C C . ASN A 1 180 ? -3.145 15.093 23.392 1.00 18.48 178 ASN A C 1
ATOM 1456 O O . ASN A 1 180 ? -2.241 14.966 24.203 1.00 21.21 178 ASN A O 1
ATOM 1461 N N . VAL A 1 181 ? -4.176 14.268 23.323 1.00 18.68 179 VAL A N 1
ATOM 1462 C CA . VAL A 1 181 ? -4.386 13.114 24.200 1.00 19.67 179 VAL A CA 1
ATOM 1463 C C . VAL A 1 181 ? -4.620 11.863 23.358 1.00 19.97 179 VAL A C 1
ATOM 1464 O O . VAL A 1 181 ? -5.546 11.799 22.566 1.00 23.52 179 VAL A O 1
ATOM 1468 N N . PHE A 1 182 ? -3.768 10.841 23.534 1.00 19.38 180 PHE A N 1
ATOM 1469 C CA . PHE A 1 182 ? -3.910 9.629 22.697 1.00 19.85 180 PHE A CA 1
ATOM 1470 C C . PHE A 1 182 ? -3.061 8.517 23.329 1.00 19.42 180 PHE A C 1
ATOM 1471 O O . PHE A 1 182 ? -2.115 8.781 24.051 1.00 20.80 180 PHE A O 1
ATOM 1479 N N . ARG A 1 183 ? -3.396 7.271 23.054 1.00 22.00 181 ARG A N 1
ATOM 1480 C CA . ARG A 1 183 ? -2.581 6.176 23.542 1.00 24.03 181 ARG A CA 1
ATOM 1481 C C . ARG A 1 183 ? -1.628 5.715 22.445 1.00 23.62 181 ARG A C 1
ATOM 1482 O O . ARG A 1 183 ? -1.992 5.710 21.268 1.00 27.03 181 ARG A O 1
ATOM 1490 N N . SER A 1 184 ? -0.406 5.382 22.852 1.00 22.46 182 SER A N 1
ATOM 1491 C CA . SER A 1 184 ? 0.583 4.778 21.958 1.00 25.32 182 SER A CA 1
ATOM 1492 C C . SER A 1 184 ? 0.516 3.253 22.151 1.00 27.08 182 SER A C 1
ATOM 1493 O O . SER A 1 184 ? -0.194 2.570 21.407 1.00 29.62 182 SER A O 1
ATOM 1496 N N . GLU A 1 185 ? 1.224 2.695 23.122 1.00 26.93 183 GLU A N 1
ATOM 1497 C CA . GLU A 1 185 ? 0.898 1.325 23.534 1.00 26.61 183 GLU A CA 1
ATOM 1498 C C . GLU A 1 185 ? -0.493 1.387 24.194 1.00 27.17 183 GLU A C 1
ATOM 1499 O O . GLU A 1 185 ? -0.912 2.461 24.633 1.00 25.67 183 GLU A O 1
ATOM 1505 N N . PRO A 1 186 ? -1.190 0.250 24.330 1.00 27.06 184 PRO A N 1
ATOM 1506 C CA . PRO A 1 186 ? -2.560 0.278 24.885 1.00 26.83 184 PRO A CA 1
ATOM 1507 C C . PRO A 1 186 ? -2.625 0.706 26.353 1.00 25.22 184 PRO A C 1
ATOM 1508 O O . PRO A 1 186 ? -3.679 1.167 26.832 1.00 25.13 184 PRO A O 1
ATOM 1512 N N . TYR A 1 187 ? -1.494 0.615 27.049 1.00 24.04 185 TYR A N 1
ATOM 1513 C CA . TYR A 1 187 ? -1.351 0.959 28.450 1.00 22.00 185 TYR A CA 1
ATOM 1514 C C . TYR A 1 187 ? -0.561 2.250 28.674 1.00 19.65 185 TYR A C 1
ATOM 1515 O O . TYR A 1 187 ? -0.242 2.594 29.803 1.00 19.29 185 TYR A O 1
ATOM 1524 N N . PHE A 1 188 ? -0.299 2.999 27.587 1.00 19.91 186 PHE A N 1
ATOM 1525 C CA . PHE A 1 188 ? 0.384 4.305 27.739 1.00 19.33 186 PHE A CA 1
ATOM 1526 C C . PHE A 1 188 ? -0.484 5.440 27.150 1.00 16.91 186 PHE A C 1
ATOM 1527 O O . PHE A 1 188 ? -0.726 5.498 25.942 1.00 18.30 186 PHE A O 1
ATOM 1535 N N . LEU A 1 189 ? -0.926 6.350 28.015 1.00 18.87 187 LEU A N 1
ATOM 1536 C CA . LEU A 1 189 ? -1.673 7.525 27.575 1.00 19.73 187 LEU A CA 1
ATOM 1537 C C . LEU A 1 189 ? -0.737 8.740 27.473 1.00 16.38 187 LEU A C 1
ATOM 1538 O O . LEU A 1 189 ? -0.261 9.273 28.463 1.00 16.35 187 LEU A O 1
ATOM 1543 N N . GLU A 1 190 ? -0.494 9.142 26.233 1.00 17.27 188 GLU A N 1
ATOM 1544 C CA . GLU A 1 190 ? 0.360 10.293 25.925 1.00 17.25 188 GLU A CA 1
ATOM 1545 C C . GLU A 1 190 ? -0.385 11.597 26.087 1.00 16.32 188 GLU A C 1
ATOM 1546 O O . GLU A 1 190 ? -1.492 11.744 25.569 1.00 17.45 188 GLU A O 1
ATOM 1552 N N . LEU A 1 191 ? 0.259 12.534 26.762 1.00 15.66 189 LEU A N 1
ATOM 1553 C CA . LEU A 1 191 ? -0.318 13.879 26.996 1.00 16.48 189 LEU A CA 1
ATOM 1554 C C . LEU A 1 191 ? 0.729 14.871 26.525 1.00 17.81 189 LEU A C 1
ATOM 1555 O O . LEU A 1 191 ? 1.742 15.076 27.206 1.00 16.95 189 LEU A O 1
ATOM 1560 N N . VAL A 1 192 ? 0.529 15.438 25.328 1.00 16.93 190 VAL A N 1
ATOM 1561 C CA . VAL A 1 192 ? 1.586 16.238 24.686 1.00 18.50 190 VAL A CA 1
ATOM 1562 C C . VAL A 1 192 ? 0.925 17.513 24.172 1.00 19.15 190 VAL A C 1
ATOM 1563 O O . VAL A 1 192 ? -0.313 17.622 24.092 1.00 16.72 190 VAL A O 1
ATOM 1567 N N . PRO A 1 193 ? 1.725 18.509 23.803 1.00 17.33 191 PRO A N 1
ATOM 1568 C CA . PRO A 1 193 ? 1.128 19.786 23.397 1.00 17.84 191 PRO A CA 1
ATOM 1569 C C . PRO A 1 193 ? 0.202 19.674 22.182 1.00 18.43 191 PRO A C 1
ATOM 1570 O O . PRO A 1 193 ? 0.341 18.782 21.304 1.00 19.48 191 PRO A O 1
ATOM 1574 N N . GLN A 1 194 ? -0.762 20.605 22.117 1.00 18.78 192 GLN A N 1
ATOM 1575 C CA . GLN A 1 194 ? -1.716 20.666 21.024 1.00 21.49 192 GLN A CA 1
ATOM 1576 C C . GLN A 1 194 ? -1.049 20.698 19.665 1.00 21.24 192 GLN A C 1
ATOM 1577 O O . GLN A 1 194 ? -0.069 21.432 19.451 1.00 22.67 192 GLN A O 1
ATOM 1583 N N . GLY A 1 195 ? -1.572 19.871 18.769 1.00 20.80 193 GLY A N 1
ATOM 1584 C CA . GLY A 1 195 ? -1.160 19.849 17.374 1.00 24.42 193 GLY A CA 1
ATOM 1585 C C . GLY A 1 195 ? 0.017 18.914 17.110 1.00 27.48 193 GLY A C 1
ATOM 1586 O O . GLY A 1 195 ? 0.186 18.449 15.988 1.00 34.52 193 GLY A O 1
ATOM 1587 N N . ILE A 1 196 ? 0.791 18.599 18.137 1.00 27.13 194 ILE A N 1
ATOM 1588 C CA . ILE A 1 196 ? 2.085 17.929 17.964 1.00 28.76 194 ILE A CA 1
ATOM 1589 C C . ILE A 1 196 ? 1.897 16.512 17.400 1.00 30.94 194 ILE A C 1
ATOM 1590 O O . ILE A 1 196 ? 1.292 15.679 18.061 1.00 33.94 194 ILE A O 1
ATOM 1595 N N . ASP A 1 197 ? 2.424 16.238 16.201 1.00 24.67 195 ASP A N 1
ATOM 1596 C CA . ASP A 1 197 ? 2.582 14.848 15.749 1.00 23.71 195 ASP A CA 1
ATOM 1597 C C . ASP A 1 197 ? 3.781 14.725 14.852 1.00 19.98 195 ASP A C 1
ATOM 1598 O O . ASP A 1 197 ? 4.390 15.746 14.481 1.00 20.53 195 ASP A O 1
ATOM 1603 N N . LYS A 1 198 ? 4.144 13.514 14.510 1.00 16.54 196 LYS A N 1
ATOM 1604 C CA . LYS A 1 198 ? 5.403 13.350 13.753 1.00 13.82 196 LYS A CA 1
ATOM 1605 C C . LYS A 1 198 ? 5.422 14.070 12.409 1.00 15.78 196 LYS A C 1
ATOM 1606 O O . LYS A 1 198 ? 6.461 14.583 11.984 1.00 16.18 196 LYS A O 1
ATOM 1612 N N . ALA A 1 199 ? 4.294 14.060 11.687 1.00 17.22 197 ALA A N 1
ATOM 1613 C CA . ALA A 1 199 ? 4.328 14.658 10.344 1.00 18.27 197 ALA A CA 1
ATOM 1614 C C . ALA A 1 199 ? 4.421 16.161 10.442 1.00 16.42 197 ALA A C 1
ATOM 1615 O O . ALA A 1 199 ? 5.131 16.768 9.636 1.00 18.28 197 ALA A O 1
ATOM 1617 N N . LEU A 1 200 ? 3.677 16.771 11.382 1.00 16.75 198 LEU A N 1
ATOM 1618 C CA . LEU A 1 200 ? 3.701 18.212 11.545 1.00 19.22 198 LEU A CA 1
ATOM 1619 C C . LEU A 1 200 ? 5.117 18.608 11.930 1.00 19.54 198 LEU A C 1
ATOM 1620 O O . LEU A 1 200 ? 5.659 19.576 11.418 1.00 18.33 198 LEU A O 1
ATOM 1625 N N A SER A 1 201 ? 5.726 17.868 12.835 0.61 15.88 199 SER A N 1
ATOM 1626 N N B SER A 1 201 ? 5.699 17.846 12.857 0.39 16.08 199 SER A N 1
ATOM 1627 C CA A SER A 1 201 ? 7.066 18.275 13.219 0.61 15.88 199 SER A CA 1
ATOM 1628 C CA B SER A 1 201 ? 7.067 18.105 13.315 0.39 16.06 199 SER A CA 1
ATOM 1629 C C A SER A 1 201 ? 8.089 18.023 12.106 0.61 16.12 199 SER A C 1
ATOM 1630 C C B SER A 1 201 ? 8.070 17.987 12.164 0.39 15.96 199 SER A C 1
ATOM 1631 O O A SER A 1 201 ? 9.000 18.827 11.921 0.61 16.29 199 SER A O 1
ATOM 1632 O O B SER A 1 201 ? 8.930 18.850 11.996 0.39 16.41 199 SER A O 1
ATOM 1637 N N . LEU A 1 202 ? 7.968 16.907 11.401 1.00 15.13 200 LEU A N 1
ATOM 1638 C CA . LEU A 1 202 ? 8.777 16.705 10.210 1.00 14.75 200 LEU A CA 1
ATOM 1639 C C . LEU A 1 202 ? 8.642 17.859 9.221 1.00 16.23 200 LEU A C 1
ATOM 1640 O O . LEU A 1 202 ? 9.642 18.372 8.700 1.00 16.89 200 LEU A O 1
ATOM 1645 N N . SER A 1 203 ? 7.423 18.335 9.011 1.00 16.52 201 SER A N 1
ATOM 1646 C CA . SER A 1 203 ? 7.240 19.441 8.064 1.00 19.46 201 SER A CA 1
ATOM 1647 C C . SER A 1 203 ? 7.989 20.711 8.525 1.00 20.90 201 SER A C 1
ATOM 1648 O O . SER A 1 203 ? 8.538 21.462 7.700 1.00 20.99 201 SER A O 1
ATOM 1651 N N . VAL A 1 204 ? 7.999 20.985 9.846 1.00 19.41 202 VAL A N 1
ATOM 1652 C CA . VAL A 1 204 ? 8.740 22.109 10.414 1.00 21.34 202 VAL A CA 1
ATOM 1653 C C . VAL A 1 204 ? 10.256 21.904 10.188 1.00 20.83 202 VAL A C 1
ATOM 1654 O O . VAL A 1 204 ? 10.968 22.834 9.791 1.00 22.69 202 VAL A O 1
ATOM 1658 N N . LEU A 1 205 ? 10.747 20.702 10.416 1.00 18.48 203 LEU A N 1
ATOM 1659 C CA . LEU A 1 205 ? 12.166 20.403 10.128 1.00 17.66 203 LEU A CA 1
ATOM 1660 C C . LEU A 1 205 ? 12.505 20.689 8.660 1.00 20.83 203 LEU A C 1
ATOM 1661 O O . LEU A 1 205 ? 13.483 21.369 8.377 1.00 20.30 203 LEU A O 1
ATOM 1666 N N . LEU A 1 206 ? 11.699 20.183 7.743 1.00 18.60 204 LEU A N 1
ATOM 1667 C CA . LEU A 1 206 ? 12.003 20.350 6.316 1.00 18.31 204 LEU A CA 1
ATOM 1668 C C . LEU A 1 206 ? 12.018 21.821 5.932 1.00 21.94 204 LEU A C 1
ATOM 1669 O O . LEU A 1 206 ? 12.878 22.281 5.171 1.00 22.60 204 LEU A O 1
ATOM 1674 N N . GLU A 1 207 ? 11.037 22.569 6.436 1.00 23.24 205 GLU A N 1
ATOM 1675 C CA . GLU A 1 207 ? 10.997 23.991 6.130 1.00 27.61 205 GLU A CA 1
ATOM 1676 C C . GLU A 1 207 ? 12.254 24.694 6.640 1.00 30.02 205 GLU A C 1
ATOM 1677 O O . GLU A 1 207 ? 12.820 25.558 5.950 1.00 31.98 205 GLU A O 1
ATOM 1683 N N . ASN A 1 208 ? 12.714 24.307 7.826 1.00 29.30 206 ASN A N 1
ATOM 1684 C CA . ASN A 1 208 ? 13.924 24.878 8.395 1.00 29.34 206 ASN A CA 1
ATOM 1685 C C . ASN A 1 208 ? 15.215 24.534 7.651 1.00 27.95 206 ASN A C 1
ATOM 1686 O O . ASN A 1 208 ? 16.128 25.355 7.583 1.00 35.05 206 ASN A O 1
ATOM 1691 N N . ILE A 1 209 ? 15.296 23.336 7.091 1.00 23.88 207 ILE A N 1
ATOM 1692 C CA . ILE A 1 209 ? 16.508 22.920 6.412 1.00 20.99 207 ILE A CA 1
ATOM 1693 C C . ILE A 1 209 ? 16.443 23.069 4.875 1.00 26.62 207 ILE A C 1
ATOM 1694 O O . ILE A 1 209 ? 17.388 22.727 4.176 1.00 30.34 207 ILE A O 1
ATOM 1699 N N . GLY A 1 210 ? 15.328 23.569 4.380 1.00 25.30 208 GLY A N 1
ATOM 1700 C CA . GLY A 1 210 ? 15.170 23.827 2.964 1.00 26.31 208 GLY A CA 1
ATOM 1701 C C . GLY A 1 210 ? 14.966 22.604 2.080 1.00 24.99 208 GLY A C 1
ATOM 1702 O O . GLY A 1 210 ? 15.383 22.613 0.913 1.00 29.17 208 GLY A O 1
ATOM 1703 N N A MET A 1 211 ? 14.256 21.607 2.594 0.41 22.45 209 MET A N 1
ATOM 1704 N N B MET A 1 211 ? 14.338 21.552 2.612 0.59 22.51 209 MET A N 1
ATOM 1705 C CA A MET A 1 211 ? 14.038 20.355 1.886 0.41 21.10 209 MET A CA 1
ATOM 1706 C CA B MET A 1 211 ? 14.068 20.315 1.867 0.59 21.05 209 MET A CA 1
ATOM 1707 C C A MET A 1 211 ? 12.553 20.183 1.637 0.41 21.30 209 MET A C 1
ATOM 1708 C C B MET A 1 211 ? 12.575 20.206 1.614 0.59 21.35 209 MET A C 1
ATOM 1709 O O A MET A 1 211 ? 11.732 20.728 2.385 0.41 23.17 209 MET A O 1
ATOM 1710 O O B MET A 1 211 ? 11.775 20.821 2.340 0.59 23.74 209 MET A O 1
ATOM 1719 N N . THR A 1 212 ? 12.200 19.427 0.600 1.00 18.41 210 THR A N 1
ATOM 1720 C CA . THR A 1 212 ? 10.767 19.176 0.315 1.00 21.09 210 THR A CA 1
ATOM 1721 C C . THR A 1 212 ? 10.396 17.756 0.682 1.00 18.72 210 THR A C 1
ATOM 1722 O O . THR A 1 212 ? 11.244 16.896 0.808 1.00 19.13 210 THR A O 1
ATOM 1726 N N . ARG A 1 213 ? 9.103 17.474 0.785 1.00 18.86 211 ARG A N 1
ATOM 1727 C CA . ARG A 1 213 ? 8.727 16.169 1.296 1.00 17.53 211 ARG A CA 1
ATOM 1728 C C . ARG A 1 213 ? 8.972 15.074 0.254 1.00 15.78 211 ARG A C 1
ATOM 1729 O O . ARG A 1 213 ? 9.179 13.906 0.642 1.00 17.05 211 ARG A O 1
ATOM 1737 N N . GLU A 1 214 ? 9.097 15.461 -1.029 1.00 18.47 212 GLU A N 1
ATOM 1738 C CA . GLU A 1 214 ? 9.426 14.483 -2.053 1.00 19.64 212 GLU A CA 1
ATOM 1739 C C . GLU A 1 214 ? 10.836 13.934 -1.865 1.00 18.60 212 GLU A C 1
ATOM 1740 O O . GLU A 1 214 ? 11.125 12.849 -2.378 1.00 22.56 212 GLU A O 1
ATOM 1746 N N . GLU A 1 215 ? 11.660 14.622 -1.072 1.00 15.96 213 GLU A N 1
ATOM 1747 C CA . GLU A 1 215 ? 13.043 14.208 -0.841 1.00 18.94 213 GLU A CA 1
ATOM 1748 C C . GLU A 1 215 ? 13.189 13.322 0.370 1.00 16.63 213 GLU A C 1
ATOM 1749 O O . GLU A 1 215 ? 14.313 13.011 0.787 1.00 16.88 213 GLU A O 1
ATOM 1755 N N . VAL A 1 216 ? 12.078 12.927 0.998 1.00 14.39 214 VAL A N 1
ATOM 1756 C CA . VAL A 1 216 ? 12.103 12.207 2.266 1.00 13.19 214 VAL A CA 1
ATOM 1757 C C . VAL A 1 216 ? 11.508 10.816 2.186 1.00 12.09 214 VAL A C 1
ATOM 1758 O O . VAL A 1 216 ? 10.441 10.631 1.583 1.00 14.54 214 VAL A O 1
ATOM 1762 N N . ILE A 1 217 ? 12.192 9.875 2.848 1.00 12.73 215 ILE A N 1
ATOM 1763 C CA . ILE A 1 217 ? 11.684 8.523 3.109 1.00 12.02 215 ILE A CA 1
ATOM 1764 C C . ILE A 1 217 ? 11.281 8.486 4.567 1.00 11.78 215 ILE A C 1
ATOM 1765 O O . ILE A 1 217 ? 12.074 8.903 5.403 1.00 12.59 215 ILE A O 1
ATOM 1770 N N . ALA A 1 218 ? 10.055 8.022 4.858 1.00 11.42 216 ALA A N 1
ATOM 1771 C CA . ALA A 1 218 ? 9.674 7.792 6.258 1.00 12.57 216 ALA A CA 1
ATOM 1772 C C . ALA A 1 218 ? 9.261 6.376 6.455 1.00 11.20 216 ALA A C 1
ATOM 1773 O O . ALA A 1 218 ? 8.532 5.848 5.603 1.00 13.45 216 ALA A O 1
ATOM 1775 N N . ILE A 1 219 ? 9.704 5.746 7.534 1.00 11.51 217 ILE A N 1
ATOM 1776 C CA . ILE A 1 219 ? 9.421 4.326 7.772 1.00 11.17 217 ILE A CA 1
ATOM 1777 C C . ILE A 1 219 ? 8.822 4.180 9.143 1.00 11.48 217 ILE A C 1
ATOM 1778 O O . ILE A 1 219 ? 9.362 4.676 10.132 1.00 11.88 217 ILE A O 1
ATOM 1783 N N . GLY A 1 220 ? 7.692 3.483 9.239 1.00 11.60 218 GLY A N 1
ATOM 1784 C CA . GLY A 1 220 ? 7.087 3.244 10.560 1.00 12.94 218 GLY A CA 1
ATOM 1785 C C . GLY A 1 220 ? 6.119 2.070 10.533 1.00 13.66 218 GLY A C 1
ATOM 1786 O O . GLY A 1 220 ? 5.965 1.378 9.546 1.00 13.09 218 GLY A O 1
ATOM 1787 N N . ASP A 1 221 ? 5.446 1.862 11.649 1.00 16.57 219 ASP A N 1
ATOM 1788 C CA . ASP A 1 221 ? 4.636 0.658 11.834 1.00 16.89 219 ASP A CA 1
ATOM 1789 C C . ASP A 1 221 ? 3.234 0.948 12.401 1.00 16.87 219 ASP A C 1
ATOM 1790 O O . ASP A 1 221 ? 2.194 0.381 11.969 1.00 20.54 219 ASP A O 1
ATOM 1795 N N . GLY A 1 222 ? 3.176 1.894 13.333 1.00 17.11 220 GLY A N 1
ATOM 1796 C CA . GLY A 1 222 ? 2.012 2.128 14.149 1.00 18.83 220 GLY A CA 1
ATOM 1797 C C . GLY A 1 222 ? 1.097 3.183 13.570 1.00 18.24 220 GLY A C 1
ATOM 1798 O O . GLY A 1 222 ? 1.510 3.898 12.667 1.00 14.82 220 GLY A O 1
ATOM 1799 N N . TYR A 1 223 ? -0.138 3.272 14.069 1.00 17.69 221 TYR A N 1
ATOM 1800 C CA . TYR A 1 223 ? -1.032 4.323 13.636 1.00 19.22 221 TYR A CA 1
ATOM 1801 C C . TYR A 1 223 ? -0.452 5.711 13.887 1.00 18.75 221 TYR A C 1
ATOM 1802 O O . TYR A 1 223 ? -0.723 6.646 13.141 1.00 19.63 221 TYR A O 1
ATOM 1811 N N . ASN A 1 224 ? 0.396 5.841 14.901 1.00 18.02 222 ASN A N 1
ATOM 1812 C CA . ASN A 1 224 ? 1.061 7.138 15.119 1.00 19.99 222 ASN A CA 1
ATOM 1813 C C . ASN A 1 224 ? 2.077 7.503 14.060 1.00 17.48 222 ASN A C 1
ATOM 1814 O O . ASN A 1 224 ? 2.599 8.617 14.047 1.00 18.70 222 ASN A O 1
ATOM 1819 N N . ASP A 1 225 ? 2.398 6.572 13.161 1.00 13.76 223 ASP A N 1
ATOM 1820 C CA . ASP A 1 225 ? 3.257 6.863 12.034 1.00 13.57 223 ASP A CA 1
ATOM 1821 C C . ASP A 1 225 ? 2.507 7.094 10.709 1.00 13.93 223 ASP A C 1
ATOM 1822 O O . ASP A 1 225 ? 3.135 7.393 9.704 1.00 14.08 223 ASP A O 1
ATOM 1827 N N . LEU A 1 226 ? 1.188 6.902 10.720 1.00 15.64 224 LEU A N 1
ATOM 1828 C CA . LEU A 1 226 ? 0.399 6.973 9.487 1.00 18.24 224 LEU A CA 1
ATOM 1829 C C . LEU A 1 226 ? 0.606 8.344 8.820 1.00 18.47 224 LEU A C 1
ATOM 1830 O O . LEU A 1 226 ? 0.854 8.433 7.587 1.00 18.64 224 LEU A O 1
ATOM 1835 N N . SER A 1 227 ? 0.470 9.414 9.619 1.00 17.08 225 SER A N 1
ATOM 1836 C CA . SER A 1 227 ? 0.588 10.754 9.019 1.00 19.28 225 SER A CA 1
ATOM 1837 C C . SER A 1 227 ? 1.966 11.043 8.376 1.00 17.34 225 SER A C 1
ATOM 1838 O O . SER A 1 227 ? 2.039 11.599 7.281 1.00 18.27 225 SER A O 1
ATOM 1841 N N . MET A 1 228 ? 3.066 10.592 8.981 1.00 14.52 226 MET A N 1
ATOM 1842 C CA . MET A 1 228 ? 4.341 10.865 8.388 1.00 14.56 226 MET A CA 1
ATOM 1843 C C . MET A 1 228 ? 4.599 9.965 7.163 1.00 14.45 226 MET A C 1
ATOM 1844 O O . MET A 1 228 ? 5.270 10.356 6.244 1.00 15.21 226 MET A O 1
ATOM 1849 N N . ILE A 1 229 ? 4.044 8.748 7.166 1.00 13.44 227 ILE A N 1
ATOM 1850 C CA . ILE A 1 229 ? 4.213 7.857 5.997 1.00 15.54 227 ILE A CA 1
ATOM 1851 C C . ILE A 1 229 ? 3.445 8.432 4.803 1.00 16.48 227 ILE A C 1
ATOM 1852 O O . ILE A 1 229 ? 3.931 8.370 3.679 1.00 17.88 227 ILE A O 1
ATOM 1857 N N . LYS A 1 230 ? 2.289 9.043 5.048 1.00 16.02 228 LYS A N 1
ATOM 1858 C CA . LYS A 1 230 ? 1.555 9.718 3.961 1.00 19.42 228 LYS A CA 1
ATOM 1859 C C . LYS A 1 230 ? 2.298 10.987 3.486 1.00 19.10 228 LYS A C 1
ATOM 1860 O O . LYS A 1 230 ? 2.370 11.272 2.285 1.00 21.39 228 LYS A O 1
ATOM 1866 N N . PHE A 1 231 ? 2.827 11.743 4.436 1.00 16.38 229 PHE A N 1
ATOM 1867 C CA . PHE A 1 231 ? 3.505 13.017 4.128 1.00 17.24 229 PHE A CA 1
ATOM 1868 C C . PHE A 1 231 ? 4.792 12.840 3.327 1.00 18.28 229 PHE A C 1
ATOM 1869 O O . PHE A 1 231 ? 5.062 13.582 2.381 1.00 19.91 229 PHE A O 1
ATOM 1877 N N . ALA A 1 232 ? 5.578 11.849 3.704 1.00 19.05 230 ALA A N 1
ATOM 1878 C CA . ALA A 1 232 ? 6.838 11.602 3.006 1.00 16.22 230 ALA A CA 1
ATOM 1879 C C . ALA A 1 232 ? 6.639 11.226 1.532 1.00 17.13 230 ALA A C 1
ATOM 1880 O O . ALA A 1 232 ? 5.633 10.580 1.158 1.00 17.39 230 ALA A O 1
ATOM 1882 N N . GLY A 1 233 ? 7.588 11.624 0.681 1.00 16.72 231 GLY A N 1
ATOM 1883 C CA . GLY A 1 233 ? 7.610 11.202 -0.698 1.00 18.37 231 GLY A CA 1
ATOM 1884 C C . GLY A 1 233 ? 7.591 9.696 -0.867 1.00 18.90 231 GLY A C 1
ATOM 1885 O O . GLY A 1 233 ? 6.887 9.162 -1.759 1.00 21.60 231 GLY A O 1
ATOM 1886 N N . MET A 1 234 ? 8.338 9.022 -0.030 1.00 15.85 232 MET A N 1
ATOM 1887 C CA . MET A 1 234 ? 8.387 7.567 -0.017 1.00 15.08 232 MET A CA 1
ATOM 1888 C C . MET A 1 234 ? 8.050 7.123 1.401 1.00 13.25 232 MET A C 1
ATOM 1889 O O . MET A 1 234 ? 8.875 7.174 2.312 1.00 14.91 232 MET A O 1
ATOM 1894 N N . GLY A 1 235 ? 6.793 6.745 1.579 1.00 14.58 233 GLY A N 1
ATOM 1895 C CA . GLY A 1 235 ? 6.307 6.215 2.869 1.00 14.59 233 GLY A CA 1
ATOM 1896 C C . GLY A 1 235 ? 6.428 4.705 2.897 1.00 13.98 233 GLY A C 1
ATOM 1897 O O . GLY A 1 235 ? 5.860 4.033 2.019 1.00 14.33 233 GLY A O 1
ATOM 1898 N N . VAL A 1 236 ? 7.131 4.174 3.899 1.00 12.92 234 VAL A N 1
ATOM 1899 C CA . VAL A 1 236 ? 7.343 2.728 3.995 1.00 12.32 234 VAL A CA 1
ATOM 1900 C C . VAL A 1 236 ? 6.714 2.173 5.271 1.00 12.39 234 VAL A C 1
ATOM 1901 O O . VAL A 1 236 ? 6.950 2.688 6.381 1.00 13.29 234 VAL A O 1
ATOM 1905 N N . ALA A 1 237 ? 5.839 1.168 5.118 1.00 13.19 235 ALA A N 1
ATOM 1906 C CA . ALA A 1 237 ? 5.263 0.477 6.251 1.00 13.58 235 ALA A CA 1
ATOM 1907 C C . ALA A 1 237 ? 6.086 -0.750 6.563 1.00 13.12 235 ALA A C 1
ATOM 1908 O O . ALA A 1 237 ? 6.427 -1.543 5.633 1.00 15.09 235 ALA A O 1
ATOM 1910 N N . MET A 1 238 ? 6.370 -0.958 7.844 1.00 13.37 236 MET A N 1
ATOM 1911 C CA . MET A 1 238 ? 7.011 -2.234 8.247 1.00 13.95 236 MET A CA 1
ATOM 1912 C C . MET A 1 238 ? 6.088 -3.426 7.999 1.00 15.26 236 MET A C 1
ATOM 1913 O O . MET A 1 238 ? 4.847 -3.308 7.927 1.00 16.54 236 MET A O 1
ATOM 1918 N N . GLY A 1 239 ? 6.670 -4.615 7.829 1.00 14.46 237 GLY A N 1
ATOM 1919 C CA . GLY A 1 239 ? 5.808 -5.774 7.615 1.00 16.40 237 GLY A CA 1
ATOM 1920 C C . GLY A 1 239 ? 4.899 -6.085 8.793 1.00 18.07 237 GLY A C 1
ATOM 1921 O O . GLY A 1 239 ? 3.848 -6.707 8.629 1.00 19.72 237 GLY A O 1
ATOM 1922 N N . ASN A 1 240 ? 5.254 -5.594 9.982 1.00 16.99 238 ASN A N 1
ATOM 1923 C CA . ASN A 1 240 ? 4.442 -5.750 11.175 1.00 20.38 238 ASN A CA 1
ATOM 1924 C C . ASN A 1 240 ? 3.509 -4.544 11.410 1.00 18.57 238 ASN A C 1
ATOM 1925 O O . ASN A 1 240 ? 2.852 -4.461 12.452 1.00 21.39 238 ASN A O 1
ATOM 1930 N N . ALA A 1 241 ? 3.402 -3.670 10.410 1.00 17.60 239 ALA A N 1
ATOM 1931 C CA . ALA A 1 241 ? 2.516 -2.479 10.553 1.00 16.38 239 ALA A CA 1
ATOM 1932 C C . ALA A 1 241 ? 1.046 -2.866 10.564 1.00 19.95 239 ALA A C 1
ATOM 1933 O O . ALA A 1 241 ? 0.644 -3.912 10.016 1.00 21.79 239 ALA A O 1
ATOM 1935 N N . GLN A 1 242 ? 0.252 -1.948 11.120 1.00 21.90 240 GLN A N 1
ATOM 1936 C CA . GLN A 1 242 ? -1.196 -2.011 11.071 1.00 23.87 240 GLN A CA 1
ATOM 1937 C C . GLN A 1 242 ? -1.640 -2.083 9.619 1.00 22.23 240 GLN A C 1
ATOM 1938 O O . GLN A 1 242 ? -1.046 -1.423 8.815 1.00 19.72 240 GLN A O 1
ATOM 1944 N N . GLU A 1 243 ? -2.720 -2.797 9.294 1.00 23.62 241 GLU A N 1
ATOM 1945 C CA . GLU A 1 243 ? -3.149 -2.900 7.899 1.00 25.28 241 GLU A CA 1
ATOM 1946 C C . GLU A 1 243 ? -3.454 -1.539 7.204 1.00 20.75 241 GLU A C 1
ATOM 1947 O O . GLU A 1 243 ? -3.061 -1.348 6.047 1.00 21.67 241 GLU A O 1
ATOM 1953 N N . PRO A 1 244 ? -4.140 -0.603 7.882 1.00 22.17 242 PRO A N 1
ATOM 1954 C CA . PRO A 1 244 ? -4.397 0.669 7.183 1.00 24.28 242 PRO A CA 1
ATOM 1955 C C . PRO A 1 244 ? -3.115 1.447 6.944 1.00 20.19 242 PRO A C 1
ATOM 1956 O O . PRO A 1 244 ? -3.051 2.247 5.989 1.00 20.36 242 PRO A O 1
ATOM 1960 N N . VAL A 1 245 ? -2.095 1.213 7.768 1.00 17.37 243 VAL A N 1
ATOM 1961 C CA . VAL A 1 245 ? -0.767 1.818 7.579 1.00 17.94 243 VAL A CA 1
ATOM 1962 C C . VAL A 1 245 ? -0.112 1.214 6.357 1.00 17.68 243 VAL A C 1
ATOM 1963 O O . VAL A 1 245 ? 0.452 1.928 5.542 1.00 18.45 243 VAL A O 1
ATOM 1967 N N . LYS A 1 246 ? -0.209 -0.105 6.204 1.00 17.85 244 LYS A N 1
ATOM 1968 C CA . LYS A 1 246 ? 0.303 -0.750 4.987 1.00 17.72 244 LYS A CA 1
ATOM 1969 C C . LYS A 1 246 ? -0.402 -0.233 3.735 1.00 20.42 244 LYS A C 1
ATOM 1970 O O . LYS A 1 246 ? 0.265 0.046 2.715 1.00 22.40 244 LYS A O 1
ATOM 1976 N N . LYS A 1 247 ? -1.715 -0.047 3.803 1.00 21.77 245 LYS A N 1
ATOM 1977 C CA . LYS A 1 247 ? -2.451 0.402 2.632 1.00 21.39 245 LYS A CA 1
ATOM 1978 C C . LYS A 1 247 ? -2.081 1.836 2.231 1.00 19.83 245 LYS A C 1
ATOM 1979 O O . LYS A 1 247 ? -2.089 2.175 1.042 1.00 26.16 245 LYS A O 1
ATOM 1985 N N . ALA A 1 248 ? -1.783 2.676 3.215 1.00 19.13 246 ALA A N 1
ATOM 1986 C CA . ALA A 1 248 ? -1.406 4.067 2.949 1.00 24.29 246 ALA A CA 1
ATOM 1987 C C . ALA A 1 248 ? -0.004 4.224 2.425 1.00 21.68 246 ALA A C 1
ATOM 1988 O O . ALA A 1 248 ? 0.317 5.265 1.849 1.00 25.30 246 ALA A O 1
ATOM 1990 N N . ALA A 1 249 ? 0.859 3.236 2.678 1.00 17.53 247 ALA A N 1
ATOM 1991 C CA . ALA A 1 249 ? 2.283 3.334 2.362 1.00 16.47 247 ALA A CA 1
ATOM 1992 C C . ALA A 1 249 ? 2.497 3.171 0.872 1.00 17.19 247 ALA A C 1
ATOM 1993 O O . ALA A 1 249 ? 1.678 2.605 0.163 1.00 19.31 247 ALA A O 1
ATOM 1995 N N . ASP A 1 250 ? 3.652 3.646 0.409 1.00 17.66 248 ASP A N 1
ATOM 1996 C CA . ASP A 1 250 ? 4.046 3.440 -0.970 1.00 18.70 248 ASP A CA 1
ATOM 1997 C C . ASP A 1 250 ? 4.726 2.111 -1.144 1.00 21.45 248 ASP A C 1
ATOM 1998 O O . ASP A 1 250 ? 4.760 1.564 -2.262 1.00 24.30 248 ASP A O 1
ATOM 2003 N N . TYR A 1 251 ? 5.258 1.584 -0.049 1.00 17.99 249 TYR A N 1
ATOM 2004 C CA . TYR A 1 251 ? 6.034 0.338 -0.066 1.00 16.12 249 TYR A CA 1
ATOM 2005 C C . TYR A 1 251 ? 5.879 -0.385 1.252 1.00 15.79 249 TYR A C 1
ATOM 2006 O O . TYR A 1 251 ? 5.868 0.255 2.307 1.00 15.56 249 TYR A O 1
ATOM 2015 N N . ILE A 1 252 ? 5.792 -1.706 1.229 1.00 16.94 250 ILE A N 1
ATOM 2016 C CA . ILE A 1 252 ? 5.744 -2.458 2.477 1.00 15.38 250 ILE A CA 1
ATOM 2017 C C . ILE A 1 252 ? 7.026 -3.308 2.534 1.00 15.13 250 ILE A C 1
ATOM 2018 O O . ILE A 1 252 ? 7.327 -4.089 1.634 1.00 17.26 250 ILE A O 1
ATOM 2023 N N . THR A 1 253 ? 7.739 -3.178 3.635 1.00 15.19 251 THR A N 1
ATOM 2024 C CA . THR A 1 253 ? 9.010 -3.897 3.821 1.00 15.09 251 THR A CA 1
ATOM 2025 C C . THR A 1 253 ? 8.808 -5.103 4.756 1.00 16.49 251 THR A C 1
ATOM 2026 O O . THR A 1 253 ? 7.665 -5.447 5.093 1.00 17.82 251 THR A O 1
ATOM 2030 N N . LEU A 1 254 ? 9.906 -5.742 5.167 1.00 16.14 252 LEU A N 1
ATOM 2031 C CA . LEU A 1 254 ? 9.842 -6.907 6.057 1.00 16.60 252 LEU A CA 1
ATOM 2032 C C . LEU A 1 254 ? 9.630 -6.412 7.484 1.00 16.78 252 LEU A C 1
ATOM 2033 O O . LEU A 1 254 ? 9.559 -5.193 7.747 1.00 16.05 252 LEU A O 1
ATOM 2038 N N . THR A 1 255 ? 9.499 -7.332 8.445 1.00 18.33 253 THR A N 1
ATOM 2039 C CA . THR A 1 255 ? 9.253 -6.922 9.830 1.00 14.18 253 THR A CA 1
ATOM 2040 C C . THR A 1 255 ? 10.503 -6.306 10.464 1.00 14.18 253 THR A C 1
ATOM 2041 O O . THR A 1 255 ? 11.621 -6.357 9.904 1.00 15.68 253 THR A O 1
ATOM 2045 N N . ASN A 1 256 ? 10.295 -5.682 11.625 1.00 14.95 254 ASN A N 1
ATOM 2046 C CA . ASN A 1 256 ? 11.438 -5.113 12.347 1.00 15.55 254 ASN A CA 1
ATOM 2047 C C . ASN A 1 256 ? 12.478 -6.162 12.650 1.00 17.42 254 ASN A C 1
ATOM 2048 O O . ASN A 1 256 ? 13.672 -5.947 12.409 1.00 19.67 254 ASN A O 1
ATOM 2053 N N . ASP A 1 257 ? 12.033 -7.351 13.053 1.00 17.48 255 ASP A N 1
ATOM 2054 C CA . ASP A 1 257 ? 12.920 -8.473 13.320 1.00 19.47 255 ASP A CA 1
ATOM 2055 C C . ASP A 1 257 ? 13.682 -9.028 12.105 1.00 20.35 255 ASP A C 1
ATOM 2056 O O . ASP A 1 257 ? 14.684 -9.679 12.270 1.00 24.50 255 ASP A O 1
ATOM 2061 N N A GLU A 1 258 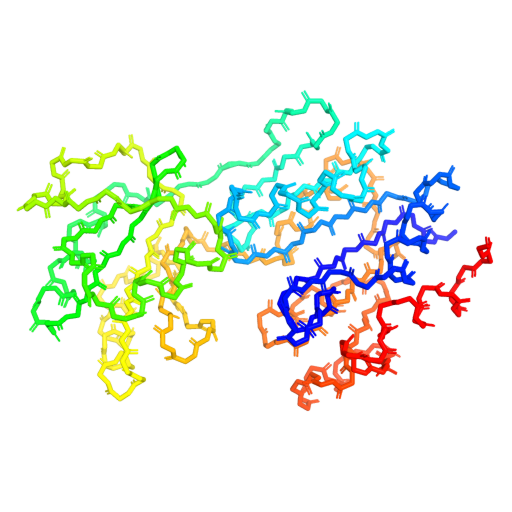? 13.153 -8.713 10.921 0.54 16.91 256 GLU A N 1
ATOM 2062 N N B GLU A 1 258 ? 13.194 -8.774 10.901 0.46 16.94 256 GLU A N 1
ATOM 2063 C CA A GLU A 1 258 ? 13.652 -9.154 9.615 0.54 16.65 256 GLU A CA 1
ATOM 2064 C CA B GLU A 1 258 ? 13.884 -9.229 9.697 0.46 16.57 256 GLU A CA 1
ATOM 2065 C C A GLU A 1 258 ? 14.479 -8.038 8.978 0.54 15.65 256 GLU A C 1
ATOM 2066 C C B GLU A 1 258 ? 14.501 -8.042 8.988 0.46 15.77 256 GLU A C 1
ATOM 2067 O O A GLU A 1 258 ? 14.797 -8.102 7.800 0.54 17.75 256 GLU A O 1
ATOM 2068 O O B GLU A 1 258 ? 14.656 -8.037 7.778 0.46 17.67 256 GLU A O 1
ATOM 2079 N N . ASP A 1 259 ? 14.874 -7.034 9.766 1.00 14.44 257 ASP A N 1
ATOM 2080 C CA . ASP A 1 259 ? 15.693 -5.926 9.244 1.00 14.35 257 ASP A CA 1
ATOM 2081 C C . ASP A 1 259 ? 14.961 -5.186 8.146 1.00 13.91 257 ASP A C 1
ATOM 2082 O O . ASP A 1 259 ? 15.557 -4.796 7.135 1.00 13.85 257 ASP A O 1
ATOM 2087 N N . GLY A 1 260 ? 13.668 -4.948 8.358 1.00 13.24 258 GLY A N 1
ATOM 2088 C CA . GLY A 1 260 ? 12.884 -4.293 7.321 1.00 13.33 258 GLY A CA 1
ATOM 2089 C C . GLY A 1 260 ? 13.391 -2.902 6.980 1.00 13.39 258 GLY A C 1
ATOM 2090 O O . GLY A 1 260 ? 13.260 -2.466 5.829 1.00 13.45 258 GLY A O 1
ATOM 2091 N N . VAL A 1 261 ? 13.983 -2.206 7.943 1.00 12.42 259 VAL A N 1
ATOM 2092 C CA . VAL A 1 261 ? 14.554 -0.886 7.630 1.00 11.10 259 VAL A CA 1
ATOM 2093 C C . VAL A 1 261 ? 15.711 -1.045 6.616 1.00 11.41 259 VAL A C 1
ATOM 2094 O O . VAL A 1 261 ? 15.671 -0.387 5.535 1.00 11.90 259 VAL A O 1
ATOM 2098 N N . ALA A 1 262 ? 16.704 -1.930 6.876 1.00 12.38 260 ALA A N 1
ATOM 2099 C CA . ALA A 1 262 ? 17.841 -2.088 5.967 1.00 12.05 260 ALA A CA 1
ATOM 2100 C C . ALA A 1 262 ? 17.358 -2.608 4.616 1.00 13.47 260 ALA A C 1
ATOM 2101 O O . ALA A 1 262 ? 17.866 -2.197 3.584 1.00 14.32 260 ALA A O 1
ATOM 2103 N N . GLU A 1 263 ? 16.373 -3.506 4.628 1.00 12.78 261 GLU A N 1
ATOM 2104 C CA . GLU A 1 263 ? 15.910 -4.102 3.367 1.00 15.73 261 GLU A CA 1
ATOM 2105 C C . GLU A 1 263 ? 15.285 -3.040 2.465 1.00 14.17 261 GLU A C 1
ATOM 2106 O O . GLU A 1 263 ? 15.491 -3.099 1.244 1.00 17.53 261 GLU A O 1
ATOM 2112 N N . ALA A 1 264 ? 14.574 -2.072 3.048 1.00 12.14 262 ALA A N 1
ATOM 2113 C CA . ALA A 1 264 ? 14.000 -0.997 2.250 1.00 13.19 262 ALA A CA 1
ATOM 2114 C C . ALA A 1 264 ? 15.118 -0.058 1.772 1.00 12.41 262 ALA A C 1
ATOM 2115 O O . ALA A 1 264 ? 15.164 0.307 0.587 1.00 14.00 262 ALA A O 1
ATOM 2117 N N . ILE A 1 265 ? 16.033 0.318 2.681 1.00 12.13 263 ILE A N 1
ATOM 2118 C CA . ILE A 1 265 ? 17.065 1.294 2.341 1.00 14.65 263 ILE A CA 1
ATOM 2119 C C . ILE A 1 265 ? 17.958 0.746 1.237 1.00 15.78 263 ILE A C 1
ATOM 2120 O O . ILE A 1 265 ? 18.332 1.449 0.283 1.00 16.52 263 ILE A O 1
ATOM 2125 N N . GLU A 1 266 ? 18.319 -0.531 1.318 1.00 15.69 264 GLU A N 1
ATOM 2126 C CA . GLU A 1 266 ? 19.173 -1.126 0.326 1.00 17.17 264 GLU A CA 1
ATOM 2127 C C . GLU A 1 266 ? 18.553 -1.276 -1.072 1.00 17.98 264 GLU A C 1
ATOM 2128 O O . GLU A 1 266 ? 19.293 -1.436 -2.040 1.00 21.60 264 GLU A O 1
ATOM 2134 N N . ARG A 1 267 ? 17.216 -1.271 -1.140 1.00 17.55 265 ARG A N 1
ATOM 2135 C CA . ARG A 1 267 ? 16.511 -1.358 -2.407 1.00 20.35 265 ARG A CA 1
ATOM 2136 C C . ARG A 1 267 ? 16.414 0.026 -3.019 1.00 22.94 265 ARG A C 1
ATOM 2137 O O . ARG A 1 267 ? 16.290 0.170 -4.241 1.00 22.31 265 ARG A O 1
ATOM 2145 N N . ILE A 1 268 ? 16.466 1.050 -2.176 1.00 22.13 266 ILE A N 1
ATOM 2146 C CA . ILE A 1 268 ? 16.332 2.427 -2.679 1.00 22.25 266 ILE A CA 1
ATOM 2147 C C . ILE A 1 268 ? 17.685 3.043 -3.054 1.00 23.21 266 ILE A C 1
ATOM 2148 O O . ILE A 1 268 ? 17.826 3.715 -4.114 1.00 27.78 266 ILE A O 1
ATOM 2153 N N . PHE A 1 269 ? 18.720 2.776 -2.277 1.00 21.89 267 PHE A N 1
ATOM 2154 C CA . PHE A 1 269 ? 20.034 3.372 -2.454 1.00 22.62 267 PHE A CA 1
ATOM 2155 C C . PHE A 1 269 ? 21.072 2.302 -2.781 1.00 27.03 267 PHE A C 1
ATOM 2156 O O . PHE A 1 269 ? 20.869 1.120 -2.477 1.00 30.89 267 PHE A O 1
ATOM 2164 N N . ASN A 1 270 ? 22.226 2.697 -3.327 1.00 28.39 268 ASN A N 1
ATOM 2165 C CA . ASN A 1 270 ? 23.293 1.720 -3.487 1.00 32.60 268 ASN A CA 1
ATOM 2166 C C . ASN A 1 270 ? 24.331 1.882 -2.392 1.00 32.75 268 ASN A C 1
ATOM 2167 O O . ASN A 1 270 ? 25.226 2.748 -2.499 1.00 32.72 268 ASN A O 1
ATOM 2172 N N . VAL A 1 271 ? 24.241 1.045 -1.359 1.00 32.95 269 VAL A N 1
ATOM 2173 C CA . VAL A 1 271 ? 25.152 1.176 -0.218 1.00 37.21 269 VAL A CA 1
ATOM 2174 C C . VAL A 1 271 ? 26.455 0.423 -0.403 1.00 41.75 269 VAL A C 1
ATOM 2175 O O . VAL A 1 271 ? 27.410 0.638 0.354 1.00 42.53 269 VAL A O 1
#

Foldseek 3Di:
DAAEEEEEQPFTQADPVSDHDPLSLVLLLVVLVVHREYEYAYLADPLLCVVVCVSSVNLVRQYWYQYNQLQWIARSVVRDTDHHHFADLVCVVVLVVLCVVLVWWKWFDAVQEIEIQDPPPVFVVVSCVSSVGHYDHDPDRSVPHDDDGFKMKTFDALVSVVVSLVVCVVPVVQQWDWDADPSGIIITGGHPRHNQVSVVSVCVVVVHAQLNYEYEDAEPSCQNNQLSHNAREYEPNHDVVSRVSGPYYFYTSNVVRVSVVSVVVDPD

Solvent-accessible surface area: 11392 Å² total; per-residue (Å²): 189,29,93,0,0,0,0,9,0,38,13,0,1,0,31,88,154,84,91,10,28,65,85,2,65,110,10,0,44,97,3,5,96,70,54,21,74,1,0,0,0,4,12,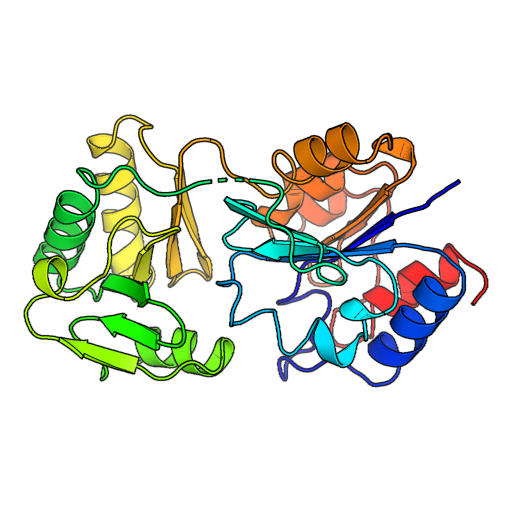23,0,28,95,2,0,35,67,17,0,69,66,0,107,0,54,88,57,9,0,2,0,0,1,21,4,0,0,31,0,16,28,20,94,72,98,119,68,48,46,112,35,65,2,42,70,120,0,0,60,38,0,24,89,2,1,146,85,50,167,22,14,6,0,0,16,36,66,55,57,0,0,0,50,64,28,144,20,90,44,0,80,75,8,9,146,40,0,121,10,67,51,73,89,8,147,77,0,63,102,63,15,84,68,76,6,13,4,0,0,0,0,4,60,32,62,114,0,75,71,0,36,56,71,0,64,131,107,4,142,43,93,9,42,18,45,74,50,68,71,54,8,0,7,0,0,9,125,43,4,51,4,12,75,0,0,29,42,0,6,148,96,44,72,26,78,102,97,34,0,0,0,0,0,25,16,122,59,0,56,45,0,1,136,49,4,31,40,0,0,0,0,19,63,9,84,94,63,0,45,155,34,17,91,77,84,7,82,40,16,82,92,28,0,0,0,30,0,0,60,159,55,34,141,61

Sequence (268 aa):
KYKLIVLDLDGTLTNSKKEISSSRNRETLIRIQEQGIRLVLASGRPTYYGIVPLLANELRMNEFGGFILSYNNGGEIINWESKEMMMYEENVLPNEVVVPVLYECARTNHLSILTYDGAEIVTENSLDPYVQKEAFLNKMAIRETNNDFLTDITLPVAKCLIVGDAGKLIPVESELCIRLQGKINVFRSEPYFLELVPQGIDKALSSLSVLLENIGMMTREEVIAIGDGYNDLSMIKFAGMGVAMGNAQEPVKKAADYITLTNDEEDGVAEAIERIFNV

Secondary structure (DSSP, 8-state):
---EEEE-IIIIIS-TTS---HHHHHHHHHHHHTT-EEEEE-SS-HHHHHHHHHHTTGGGTT-EEEEGGGTEEEETTT--EEEE----GGGHHHHHHHHHHTT-EEEEEETTEEEES-TT-HHHHHHHHHHT-EEEE-S-HHHHSPSS-S-EEEE--HHHHHHHHHHHHHHTTTSEEEEESSTTEEEEEETT--HHHHHHHHHHHHT--GGGEEEEE-SGGGHHHHHHSSEEEE-TTS-HHHHHHSSEE---GGGTHHHHHHHHHS--